Protein 6FMX (pdb70)

Organism: Bacillus subtilis (strain 168) (NCBI:txid224308)

Sequence (201 aa):
MYKPVSLFLFFLILAAAIHTNAVQSADEAISKAAVLIRQPWLNEVMTGITHLGASSFLLPLIVIIGAGMFFYRKTWDGLLMLLVFGTDRLLNKVLKEWIERVRPDFAPLVHESSFSFPSGHSMMNAACVYPVIAYFLVKHLPFLSKHKKMVYIIAGVIAVLVGISRVYLGVHFVTDVLGGFSLGLLLFFLVKGFDEKIKRFR

Secondary structure (DSSP, 8-state):
-HHHHHHHHHHHHHHHHTTSHHHHHHHHHHHHHHHTT--HHHHHHHHHHHHTT-HHHHHHHHHHHHHHHHHHH---HHHHHHHHHHHHHHHHHHHHHHH-PPP--SS-SS---S--SS-HHHHHHHHHHHHHHHHHHHH-GGGTT-HHHHHHHHHHHHHHHHHHHHHTTSS-HHHHHHHHHHHHHHHHHHHHHHHHT-S--

Radius of gyration: 17.42 Å; Cα contacts (8 Å, |Δi|>4): 289; chains: 1; bounding box: 34×36×52 Å

Structure (mmCIF, N/CA/C/O backbone):
data_6FMX
#
_entry.id   6FMX
#
_cell.length_a   68.757
_cell.length_b   76.801
_cell.length_c   98.912
_cell.angle_alpha   90.00
_cell.angle_beta   90.00
_cell.angle_gamma   90.00
#
_symmetry.space_group_name_H-M   'I 2 2 2'
#
loop_
_entity.id
_entity.type
_entity.pdbx_description
1 polymer 'Phosphatidylglycerophosphatase B'
2 non-polymer '(2R)-2,3-dihydroxypropyl (9Z)-octadec-9-enoate'
3 non-polymer TUNGSTATE(VI)ION
4 water water
#
loop_
_atom_site.group_PDB
_atom_site.id
_atom_site.type_symbol
_atom_site.label_atom_id
_atom_site.label_alt_id
_atom_site.label_comp_id
_atom_site.label_asym_id
_atom_site.label_entity_id
_atom_site.label_seq_id
_atom_site.pdbx_PDB_ins_code
_atom_site.Cartn_x
_atom_site.Cartn_y
_atom_site.Cartn_z
_atom_site.occupancy
_atom_site.B_iso_or_equiv
_atom_site.auth_seq_id
_atom_site.auth_comp_id
_atom_site.auth_asym_id
_atom_site.auth_atom_id
_atom_site.pdbx_PDB_model_num
ATOM 1 N N . MET A 1 20 ? 9.919 12.647 32.805 1.00 62.64 1 MET A N 1
ATOM 2 C CA . MET A 1 20 ? 8.770 13.300 33.424 1.00 62.26 1 MET A CA 1
ATOM 3 C C . MET A 1 20 ? 8.033 14.126 32.364 1.00 56.92 1 MET A C 1
ATOM 4 O O . MET A 1 20 ? 8.455 14.164 31.211 1.00 53.64 1 MET A O 1
ATOM 9 N N . TYR A 1 21 ? 6.944 14.787 32.766 1.00 59.98 2 TYR A N 1
ATOM 10 C CA . TYR A 1 21 ? 5.939 15.244 31.808 1.00 58.89 2 TYR A CA 1
ATOM 11 C C . TYR A 1 21 ? 6.523 16.209 30.780 1.00 57.77 2 TYR A C 1
ATOM 12 O O . TYR A 1 21 ? 6.397 15.988 29.566 1.00 51.91 2 TYR A O 1
ATOM 21 N N . LYS A 1 22 ? 7.164 17.293 31.239 1.00 54.74 3 LYS A N 1
ATOM 22 C CA . LYS A 1 22 ? 7.514 18.364 30.310 1.00 52.54 3 LYS A CA 1
ATOM 23 C C . LYS A 1 22 ? 8.615 17.990 29.311 1.00 47.71 3 LYS A C 1
ATOM 24 O O . LYS A 1 22 ? 8.458 18.304 28.124 1.00 46.65 3 LYS A O 1
ATOM 30 N N . PRO A 1 23 ? 9.723 17.337 29.697 1.00 46.12 4 PRO A N 1
ATOM 31 C CA . PRO A 1 23 ? 10.704 16.980 28.660 1.00 42.69 4 PRO A CA 1
ATOM 32 C C . PRO A 1 23 ? 10.230 15.871 27.736 1.00 44.23 4 PRO A C 1
ATOM 33 O O . PRO A 1 23 ? 10.626 15.854 26.563 1.00 39.06 4 PRO A O 1
ATOM 37 N N . VAL A 1 24 ? 9.379 14.957 28.211 1.00 42.34 5 VAL A N 1
ATOM 38 C CA . VAL A 1 24 ? 8.868 13.908 27.333 1.00 38.25 5 VAL A CA 1
ATOM 39 C C . VAL A 1 24 ? 7.897 14.487 26.310 1.00 39.51 5 VAL A C 1
ATOM 40 O O . VAL A 1 24 ? 7.901 14.092 25.137 1.00 37.18 5 VAL A O 1
ATOM 44 N N . SER A 1 25 ? 7.050 15.429 26.734 1.00 40.25 6 SER A N 1
ATOM 45 C CA . SER A 1 25 ? 6.105 16.048 25.810 1.00 42.22 6 SER A CA 1
ATOM 46 C C . SER A 1 25 ? 6.831 16.799 24.701 1.00 37.86 6 SER A C 1
ATOM 47 O O . SER A 1 25 ? 6.439 16.730 23.530 1.00 39.19 6 SER A O 1
ATOM 50 N N . LEU A 1 26 ? 7.898 17.520 25.056 1.00 34.28 7 LEU A N 1
ATOM 51 C CA . LEU A 1 26 ? 8.687 18.236 24.059 1.00 35.56 7 LEU A CA 1
ATOM 52 C C . LEU A 1 26 ? 9.384 17.275 23.107 1.00 34.19 7 LEU A C 1
ATOM 53 O O . LEU A 1 26 ? 9.490 17.545 21.904 1.00 29.89 7 LEU A O 1
ATOM 58 N N . PHE A 1 27 ? 9.883 16.153 23.632 1.00 33.10 8 PHE A N 1
ATOM 59 C CA . PHE A 1 27 ? 10.529 15.160 22.780 1.00 32.96 8 PHE A CA 1
ATOM 60 C C . PHE A 1 27 ? 9.533 14.533 21.819 1.00 34.71 8 PHE A C 1
ATOM 61 O O . PHE A 1 27 ? 9.837 14.339 20.633 1.00 34.52 8 PHE A O 1
ATOM 69 N N . LEU A 1 28 ? 8.338 14.202 22.314 1.00 28.94 9 LEU A N 1
ATOM 70 C CA . LEU A 1 28 ? 7.304 13.652 21.446 1.00 34.88 9 LEU A CA 1
ATOM 71 C C . LEU A 1 28 ? 6.837 14.688 20.429 1.00 35.84 9 LEU A C 1
ATOM 72 O O . LEU A 1 28 ? 6.551 14.349 19.276 1.00 32.77 9 LEU A O 1
ATOM 77 N N . PHE A 1 29 ? 6.755 15.955 20.840 1.00 31.02 10 PHE A N 1
ATOM 78 C CA . PHE A 1 29 ? 6.382 17.006 19.901 1.00 35.73 10 PHE A CA 1
ATOM 79 C C . PHE A 1 29 ? 7.401 17.120 18.777 1.00 33.29 10 PHE A C 1
ATOM 80 O O . PHE A 1 29 ? 7.034 17.342 17.619 1.00 32.18 10 PHE A O 1
ATOM 88 N N . PHE A 1 30 ? 8.689 16.979 19.095 1.00 28.37 11 PHE A N 1
ATOM 89 C CA . PHE A 1 30 ? 9.703 17.077 18.051 1.00 31.69 11 PHE A CA 1
ATOM 90 C C . PHE A 1 30 ? 9.579 15.935 17.050 1.00 30.91 11 PHE A C 1
ATOM 91 O O . PHE A 1 30 ? 9.705 16.150 15.838 1.00 28.24 11 PHE A O 1
ATOM 99 N N . LEU A 1 31 ? 9.361 14.708 17.540 1.00 29.69 12 LEU A N 1
ATOM 100 C CA . LEU A 1 31 ? 9.217 13.567 16.639 1.00 30.68 12 LEU A CA 1
ATOM 101 C C . LEU A 1 31 ? 8.047 13.763 15.692 1.00 31.69 12 LEU A C 1
ATOM 102 O O . LEU A 1 31 ? 8.147 13.478 14.492 1.00 32.05 12 LEU A O 1
ATOM 107 N N . ILE A 1 32 ? 6.924 14.241 16.220 1.00 30.86 13 ILE A N 1
ATOM 108 C CA . ILE A 1 32 ? 5.746 14.450 15.394 1.00 31.89 13 ILE A CA 1
ATOM 109 C C . ILE A 1 32 ? 6.025 15.515 14.340 1.00 32.36 13 ILE A C 1
ATOM 110 O O . ILE A 1 32 ? 5.650 15.364 13.171 1.00 30.90 13 ILE A O 1
ATOM 115 N N . LEU A 1 33 ? 6.727 16.584 14.727 1.00 30.74 14 LEU A N 1
ATOM 116 C CA . LEU A 1 33 ? 7.115 17.609 13.759 1.00 31.33 14 LEU A CA 1
ATOM 117 C C . LEU A 1 33 ? 8.092 17.066 12.721 1.00 26.58 14 LEU A C 1
ATOM 118 O O . LEU A 1 33 ? 7.968 17.370 11.526 1.00 26.60 14 LEU A O 1
ATOM 123 N N . ALA A 1 34 ? 9.092 16.297 13.162 1.00 27.93 15 ALA A N 1
ATOM 124 C CA . ALA A 1 34 ? 10.063 15.725 12.236 1.00 27.72 15 ALA A CA 1
ATOM 125 C C . ALA A 1 34 ? 9.408 14.816 11.205 1.00 31.07 15 ALA A C 1
ATOM 126 O O . ALA A 1 34 ? 9.938 14.669 10.096 1.00 31.29 15 ALA A O 1
ATOM 128 N N . ALA A 1 35 ? 8.275 14.210 11.544 1.00 29.29 16 ALA A N 1
ATOM 129 C CA . ALA A 1 35 ? 7.484 13.472 10.572 1.00 31.42 16 ALA A CA 1
ATOM 130 C C . ALA A 1 35 ? 6.598 14.395 9.748 1.00 32.50 16 ALA A C 1
ATOM 131 O O . ALA A 1 35 ? 6.507 14.239 8.525 1.00 28.98 16 ALA A O 1
ATOM 133 N N . ALA A 1 36 ? 5.976 15.381 10.397 1.00 26.71 17 ALA A N 1
ATOM 134 C CA . ALA A 1 36 ? 4.979 16.205 9.726 1.00 31.81 17 ALA A CA 1
ATOM 135 C C . ALA A 1 36 ? 5.589 17.054 8.620 1.00 30.25 17 ALA A C 1
ATOM 136 O O . ALA A 1 36 ? 4.908 17.350 7.635 1.00 32.47 17 ALA A O 1
ATOM 138 N N . ILE A 1 37 ? 6.864 17.43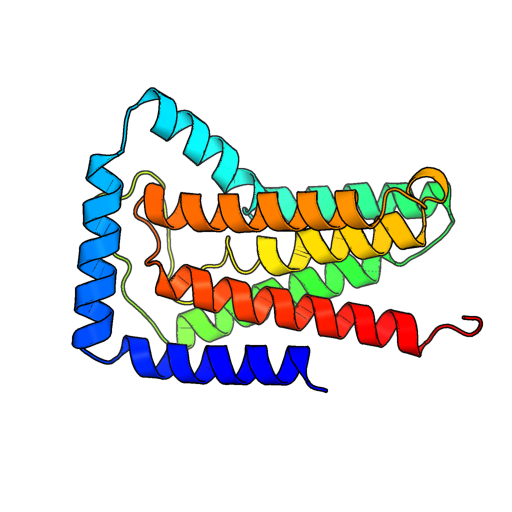5 8.744 1.00 26.14 18 ILE A N 1
ATOM 139 C CA . ILE A 1 37 ? 7.485 18.270 7.719 1.00 27.70 18 ILE A CA 1
ATOM 140 C C . ILE A 1 37 ? 7.630 17.548 6.388 1.00 28.71 18 ILE A C 1
ATOM 141 O O . ILE A 1 37 ? 7.926 18.187 5.367 1.00 25.44 18 ILE A O 1
ATOM 146 N N . HIS A 1 38 ? 7.429 16.235 6.371 1.00 29.65 19 HIS A N 1
ATOM 147 C CA . HIS A 1 38 ? 7.458 15.463 5.140 1.00 27.66 19 HIS A CA 1
ATOM 148 C C . HIS A 1 38 ? 6.103 15.380 4.464 1.00 31.04 19 HIS A C 1
ATOM 149 O O . HIS A 1 38 ? 5.997 14.783 3.388 1.00 36.29 19 HIS A O 1
ATOM 156 N N . THR A 1 39 ? 5.072 15.956 5.059 1.00 27.55 20 THR A N 1
ATOM 157 C CA . THR A 1 39 ? 3.772 16.014 4.421 1.00 31.34 20 THR A CA 1
ATOM 158 C C . THR A 1 39 ? 3.685 17.271 3.575 1.00 33.62 20 THR A C 1
ATOM 159 O O . THR A 1 39 ? 4.209 18.329 3.934 1.00 31.52 20 THR A O 1
ATOM 163 N N . ASN A 1 40 ? 3.021 17.143 2.432 1.00 30.61 21 ASN A N 1
ATOM 164 C CA . ASN A 1 40 ? 2.871 18.306 1.573 1.00 32.64 21 ASN A CA 1
ATOM 165 C C . ASN A 1 40 ? 2.000 19.372 2.233 1.00 32.44 21 ASN A C 1
ATOM 166 O O . ASN A 1 40 ? 2.185 20.565 1.984 1.00 34.00 21 ASN A O 1
ATOM 171 N N . ALA A 1 41 ? 1.062 18.960 3.087 1.00 33.84 22 ALA A N 1
ATOM 172 C CA . ALA A 1 41 ? 0.194 19.918 3.762 1.00 33.66 22 ALA A CA 1
ATOM 173 C C . ALA A 1 41 ? 0.991 20.852 4.667 1.00 32.97 22 ALA A C 1
ATOM 174 O O . ALA A 1 41 ? 0.713 22.057 4.721 1.00 32.85 22 ALA A O 1
ATOM 176 N N . VAL A 1 42 ? 1.992 20.322 5.376 1.00 29.00 23 VAL A N 1
ATOM 177 C CA . VAL A 1 42 ? 2.800 21.166 6.254 1.00 30.07 23 VAL A CA 1
ATOM 178 C C . VAL A 1 42 ? 3.790 21.991 5.437 1.00 29.35 23 VAL A C 1
ATOM 179 O O . VAL A 1 42 ? 4.022 23.172 5.719 1.00 27.53 23 VAL A O 1
ATOM 183 N N . GLN A 1 43 ? 4.400 21.374 4.421 1.00 28.60 24 GLN A N 1
ATOM 184 C CA . GLN A 1 43 ? 5.313 22.107 3.546 1.00 28.98 24 GLN A CA 1
ATOM 185 C C . GLN A 1 43 ? 4.615 23.298 2.900 1.00 29.11 24 GLN A C 1
ATOM 186 O O . GLN A 1 43 ? 5.200 24.381 2.769 1.00 27.57 24 GLN A O 1
ATOM 192 N N . SER A 1 44 ? 3.354 23.118 2.497 1.00 29.39 25 SER A N 1
ATOM 193 C CA . SER A 1 44 ? 2.605 24.204 1.873 1.00 30.35 25 SER A CA 1
ATOM 194 C C . SER A 1 44 ? 2.275 25.300 2.874 1.00 29.62 25 SER A C 1
ATOM 195 O O . SER A 1 44 ? 2.369 26.493 2.553 1.00 25.98 25 SER A O 1
ATOM 198 N N . ALA A 1 45 ? 1.880 24.917 4.090 1.00 28.36 26 ALA A N 1
ATOM 199 C CA . ALA A 1 45 ? 1.624 25.919 5.119 1.00 28.90 26 ALA A CA 1
ATOM 200 C C . ALA A 1 45 ? 2.911 26.633 5.511 1.00 28.41 26 ALA A C 1
ATOM 201 O O . ALA A 1 45 ? 2.909 27.852 5.721 1.00 28.83 26 ALA A O 1
ATOM 203 N N . ASP A 1 46 ? 4.025 25.895 5.577 1.00 27.59 27 ASP A N 1
ATOM 204 C CA . ASP A 1 46 ? 5.319 26.505 5.878 1.00 27.21 27 ASP A CA 1
ATOM 205 C C . ASP A 1 46 ? 5.707 27.526 4.817 1.00 27.72 27 ASP A C 1
ATOM 206 O O . ASP A 1 46 ? 6.211 28.609 5.140 1.00 25.83 27 ASP A O 1
ATOM 211 N N . GLU A 1 47 ? 5.530 27.172 3.542 1.00 27.79 28 GLU A N 1
ATOM 212 C CA . GLU A 1 47 ? 5.790 28.124 2.464 1.00 28.28 28 GLU A CA 1
ATOM 213 C C . GLU A 1 47 ? 4.887 29.350 2.574 1.00 27.62 28 GLU A C 1
ATOM 214 O O . GLU A 1 47 ? 5.342 30.483 2.382 1.00 28.68 28 GLU A O 1
ATOM 220 N N . ALA A 1 48 ? 3.601 29.145 2.870 1.00 28.36 29 ALA A N 1
ATOM 221 C CA . ALA A 1 48 ? 2.667 30.268 2.904 1.00 29.74 29 ALA A CA 1
ATOM 222 C C . ALA A 1 48 ? 2.996 31.234 4.034 1.00 31.00 29 ALA A C 1
ATOM 223 O O . ALA A 1 48 ? 2.847 32.455 3.879 1.00 30.70 29 ALA A O 1
ATOM 225 N N . ILE A 1 49 ? 3.436 30.709 5.181 1.00 27.83 30 ILE A N 1
ATOM 226 C CA . ILE A 1 49 ? 3.768 31.576 6.307 1.00 29.49 30 ILE A CA 1
ATOM 227 C C . ILE A 1 49 ? 5.081 32.297 6.043 1.00 28.26 30 ILE A C 1
ATOM 228 O O . ILE A 1 49 ? 5.228 33.486 6.346 1.00 29.04 30 ILE A O 1
ATOM 233 N N . SER A 1 50 ? 6.048 31.591 5.461 1.00 27.11 31 SER A N 1
ATOM 234 C CA . SER A 1 50 ? 7.326 32.200 5.117 1.00 28.32 31 SER A CA 1
ATOM 235 C C . SER A 1 50 ? 7.130 33.391 4.187 1.00 27.45 31 SER A C 1
ATOM 236 O O . SER A 1 50 ? 7.664 34.482 4.430 1.00 26.92 31 SER A O 1
ATOM 239 N N . LYS A 1 51 ? 6.345 33.203 3.121 1.00 29.14 32 LYS A N 1
ATOM 240 C CA . LYS A 1 51 ? 6.105 34.290 2.172 1.00 28.29 32 LYS A CA 1
ATOM 241 C C . LYS A 1 51 ? 5.243 35.389 2.783 1.00 30.75 32 LYS A C 1
ATOM 242 O O . LYS A 1 51 ? 5.473 36.579 2.527 1.00 33.47 32 LYS A O 1
ATOM 248 N N . ALA A 1 52 ? 4.254 35.021 3.602 1.00 30.81 33 ALA A N 1
ATOM 249 C CA . ALA A 1 52 ? 3.437 36.040 4.255 1.00 30.83 33 ALA A CA 1
ATOM 250 C C . ALA A 1 52 ? 4.279 36.948 5.142 1.00 30.38 33 ALA A C 1
ATOM 251 O O . ALA A 1 52 ? 3.989 38.146 5.255 1.00 31.04 33 ALA A O 1
ATOM 253 N N . ALA A 1 53 ? 5.330 36.406 5.763 1.00 28.30 34 ALA A N 1
ATOM 254 C CA . ALA A 1 53 ? 6.193 37.229 6.605 1.00 30.28 34 ALA A CA 1
ATOM 255 C C . ALA A 1 53 ? 6.899 38.314 5.798 1.00 30.01 34 ALA A C 1
ATOM 256 O O . ALA A 1 53 ? 7.156 39.408 6.317 1.00 28.68 34 ALA A O 1
ATOM 258 N N . VAL A 1 54 ? 7.219 38.036 4.532 1.00 31.03 35 VAL A N 1
ATOM 259 C CA . VAL A 1 54 ? 7.843 39.047 3.678 1.00 30.54 35 VAL A CA 1
ATOM 260 C C . VAL A 1 54 ? 6.961 40.286 3.561 1.00 30.70 35 VAL A C 1
ATOM 261 O O . VAL A 1 54 ? 7.466 41.413 3.464 1.00 30.15 35 VAL A O 1
ATOM 265 N N . LEU A 1 55 ? 5.639 40.109 3.609 1.00 32.80 36 LEU A N 1
ATOM 266 C CA . LEU A 1 55 ? 4.711 41.224 3.424 1.00 34.03 36 LEU A CA 1
ATOM 267 C C . LEU A 1 55 ? 4.785 42.250 4.542 1.00 35.87 36 LEU A C 1
ATOM 268 O O . LEU A 1 55 ? 4.419 43.408 4.326 1.00 36.49 36 LEU A O 1
ATOM 273 N N . ILE A 1 56 ? 5.233 41.852 5.734 1.00 32.51 37 ILE A N 1
ATOM 274 C CA . ILE A 1 56 ? 5.350 42.782 6.851 1.00 31.81 37 ILE A CA 1
ATOM 275 C C . ILE A 1 56 ? 6.685 43.512 6.847 1.00 30.44 37 ILE A C 1
ATOM 276 O O . ILE A 1 56 ? 6.858 44.478 7.604 1.00 30.88 37 ILE A O 1
ATOM 281 N N . ARG A 1 57 ? 7.627 43.099 6.006 1.00 28.95 38 ARG A N 1
ATOM 282 C CA . ARG A 1 57 ? 8.973 43.647 6.072 1.00 28.05 38 ARG A CA 1
ATOM 283 C C . ARG A 1 57 ? 8.988 45.135 5.753 1.00 29.03 38 ARG A C 1
ATOM 284 O O . ARG A 1 57 ? 8.228 45.621 4.910 1.00 26.57 38 ARG A O 1
ATOM 292 N N . GLN A 1 58 ? 9.854 45.850 6.459 1.00 27.53 39 GLN A N 1
ATOM 293 C CA . GLN A 1 58 ? 10.351 47.171 6.123 1.00 26.91 39 GLN A CA 1
ATOM 294 C C . GLN A 1 58 ? 11.849 47.167 6.324 1.00 27.98 39 GLN A C 1
ATOM 295 O O . GLN A 1 58 ? 12.372 46.385 7.136 1.00 29.65 39 GLN A O 1
ATOM 301 N N . PRO A 1 59 ? 12.595 47.992 5.579 1.00 26.65 40 PRO A N 1
ATOM 302 C CA . PRO A 1 59 ? 14.054 48.012 5.753 1.00 27.71 40 PRO A CA 1
ATOM 303 C C . PRO A 1 59 ? 14.496 48.333 7.172 1.00 30.86 40 PRO A C 1
ATOM 304 O O . PRO A 1 59 ? 15.441 47.706 7.670 1.00 30.90 40 PRO A O 1
ATOM 308 N N . TRP A 1 60 ? 13.848 49.291 7.844 1.00 27.22 41 TRP A N 1
ATOM 309 C CA . TRP A 1 60 ? 14.197 49.545 9.240 1.00 29.51 41 TRP A CA 1
ATOM 310 C C . TRP A 1 60 ? 13.989 48.296 10.089 1.00 29.09 41 TRP A C 1
ATOM 311 O O . TRP A 1 60 ? 14.841 47.946 10.916 1.00 27.45 41 TRP A O 1
ATOM 322 N N . LEU A 1 61 ? 12.877 47.597 9.873 1.00 27.80 42 LEU A N 1
ATOM 323 C CA . LEU A 1 61 ? 12.579 46.383 10.628 1.00 29.04 42 LEU A CA 1
ATOM 324 C C . LEU A 1 61 ? 13.512 45.234 10.255 1.00 27.49 42 LEU A C 1
ATOM 325 O O . LEU A 1 61 ? 13.810 44.381 11.104 1.00 27.92 42 LEU A O 1
ATOM 330 N N . ASN A 1 62 ? 13.965 45.182 8.999 1.00 29.25 43 ASN A N 1
ATOM 331 C CA . ASN A 1 62 ? 15.004 44.235 8.604 1.00 29.19 43 ASN A CA 1
ATOM 332 C C . ASN A 1 62 ? 16.234 44.378 9.493 1.00 31.74 43 ASN A C 1
ATOM 333 O O . ASN A 1 62 ? 16.804 43.381 9.955 1.00 27.88 43 ASN A O 1
ATOM 338 N N . GLU A 1 63 ? 16.664 45.627 9.718 1.00 28.58 44 GLU A N 1
ATOM 339 C CA . GLU A 1 63 ? 17.821 45.894 10.569 1.00 29.95 44 GLU A CA 1
ATOM 340 C C . GLU A 1 63 ? 17.563 45.459 12.000 1.00 28.62 44 GLU A C 1
ATOM 341 O O . GLU A 1 63 ? 18.422 44.831 12.632 1.00 29.40 44 GLU A O 1
ATOM 347 N N . VAL A 1 64 ? 16.400 45.824 12.540 1.00 27.18 45 VAL A N 1
ATOM 348 C CA . VAL A 1 64 ? 16.070 45.459 13.910 1.00 26.41 45 VAL A CA 1
ATOM 349 C C . VAL A 1 64 ? 16.040 43.944 14.059 1.00 32.53 45 VAL A C 1
ATOM 350 O O . VAL A 1 64 ? 16.555 43.386 15.034 1.00 30.82 45 VAL A O 1
ATOM 354 N N . MET A 1 65 ? 15.423 43.259 13.093 1.00 29.12 46 MET A N 1
ATOM 355 C CA . MET A 1 65 ? 15.293 41.813 13.194 1.00 29.48 46 MET A CA 1
ATOM 356 C C . MET A 1 65 ? 16.637 41.114 13.050 1.00 29.44 46 MET A C 1
ATOM 357 O O . MET A 1 65 ? 16.851 40.052 13.641 1.00 30.65 46 MET A O 1
ATOM 362 N N . THR A 1 66 ? 17.552 41.693 12.279 1.00 28.67 47 THR A N 1
ATOM 363 C CA . THR A 1 66 ? 18.902 41.149 12.186 1.00 28.36 47 THR A CA 1
ATOM 364 C C . THR A 1 66 ? 19.651 41.312 13.504 1.00 33.28 47 THR A C 1
ATOM 365 O O . THR A 1 66 ? 20.393 40.415 13.925 1.00 31.39 47 THR A O 1
ATOM 369 N N . GLY A 1 67 ? 19.464 42.451 14.170 1.00 31.42 48 GLY A N 1
ATOM 370 C CA . GLY A 1 67 ? 20.024 42.616 15.501 1.00 30.90 48 GLY A CA 1
ATOM 371 C C . GLY A 1 67 ? 19.449 41.621 16.494 1.00 30.58 48 GLY A C 1
ATOM 372 O O . GLY A 1 67 ? 20.184 41.002 17.266 1.00 31.97 48 GLY A O 1
ATOM 373 N N . ILE A 1 68 ? 18.125 41.450 16.475 1.00 29.45 49 ILE A N 1
ATOM 374 C CA . ILE A 1 68 ? 17.475 40.479 17.352 1.00 28.71 49 ILE A CA 1
ATOM 375 C C . ILE A 1 68 ? 18.034 39.084 17.114 1.00 29.77 49 ILE A C 1
ATOM 376 O O . ILE A 1 68 ? 18.319 38.339 18.062 1.00 30.18 49 ILE A O 1
ATOM 381 N N . THR A 1 69 ? 18.204 38.708 15.847 1.00 28.54 50 THR A N 1
ATOM 382 C CA . THR A 1 69 ? 18.571 37.335 15.544 1.00 27.96 50 THR A CA 1
ATOM 383 C C . THR A 1 69 ? 19.957 36.991 16.078 1.00 31.89 50 THR A C 1
ATOM 384 O O . THR A 1 69 ? 20.215 35.821 16.396 1.00 27.63 50 THR A O 1
ATOM 388 N N . HIS A 1 70 ? 20.822 37.998 16.254 1.00 28.44 51 HIS A N 1
ATOM 389 C CA . HIS A 1 70 ? 22.165 37.759 16.770 1.00 29.19 51 HIS A CA 1
ATOM 390 C C . HIS A 1 70 ? 22.136 37.249 18.205 1.00 30.58 51 HIS A C 1
ATOM 391 O O . HIS A 1 70 ? 23.082 36.583 18.637 1.00 34.09 51 HIS A O 1
ATOM 398 N N . LEU A 1 71 ? 21.074 37.552 18.956 1.00 27.43 52 LEU A N 1
ATOM 399 C CA . LEU A 1 71 ? 20.935 37.005 20.303 1.00 27.77 52 LEU A CA 1
ATOM 400 C C . LEU A 1 71 ? 20.843 35.484 20.297 1.00 28.39 52 LEU A C 1
ATOM 401 O O . LEU A 1 71 ? 21.099 34.854 21.332 1.00 31.07 52 LEU A O 1
ATOM 406 N N . GLY A 1 72 ? 20.491 34.880 19.164 1.00 27.53 53 GLY A N 1
ATOM 407 C CA . GLY A 1 72 ? 20.453 33.442 19.024 1.00 27.23 53 GLY A CA 1
ATOM 408 C C . GLY A 1 72 ? 21.677 32.829 18.386 1.00 30.03 53 GLY A C 1
ATOM 409 O O . GLY A 1 72 ? 21.742 31.601 18.249 1.00 27.97 53 GLY A O 1
ATOM 410 N N . ALA A 1 73 ? 22.651 33.643 17.982 1.00 28.50 54 ALA A N 1
ATOM 411 C CA . ALA A 1 73 ? 23.815 33.125 17.275 1.00 30.23 54 ALA A CA 1
ATOM 412 C C . ALA A 1 73 ? 24.776 32.475 18.258 1.00 31.04 54 ALA A C 1
ATOM 413 O O . ALA A 1 73 ? 25.059 33.024 19.327 1.00 31.05 54 ALA A O 1
ATOM 415 N N . SER A 1 74 ? 25.286 31.300 17.890 1.00 30.64 55 SER A N 1
ATOM 416 C CA . SER A 1 74 ? 26.226 30.618 18.771 1.00 36.23 55 SER A CA 1
ATOM 417 C C . SER A 1 74 ? 27.503 31.427 18.955 1.00 38.53 55 SER A C 1
ATOM 418 O O . SER A 1 74 ? 28.169 31.310 19.992 1.00 37.40 55 SER A O 1
ATOM 421 N N . SER A 1 75 ? 27.850 32.264 17.973 1.00 36.62 56 SER A N 1
ATOM 422 C CA . SER A 1 75 ? 28.998 33.143 18.142 1.00 37.46 56 SER A CA 1
ATOM 423 C C . SER A 1 75 ? 28.757 34.214 19.194 1.00 34.94 56 SER A C 1
ATOM 424 O O . SER A 1 75 ? 29.724 34.750 19.745 1.00 40.24 56 SER A O 1
ATOM 427 N N . PHE A 1 76 ? 27.500 34.542 19.477 1.00 35.09 57 PHE A N 1
ATOM 428 C CA . PHE A 1 76 ? 27.177 35.449 20.569 1.00 32.55 57 PHE A CA 1
ATOM 429 C C . PHE A 1 76 ? 27.003 34.713 21.889 1.00 34.08 57 PHE A C 1
ATOM 430 O O . PHE A 1 76 ? 27.453 35.201 22.931 1.00 33.03 57 PHE A O 1
ATOM 438 N N . LEU A 1 77 ? 26.384 33.533 21.861 1.00 31.66 58 LEU A N 1
ATOM 439 C CA . LEU A 1 77 ? 26.024 32.857 23.100 1.00 32.49 58 LEU A CA 1
ATOM 440 C C . LEU A 1 77 ? 27.220 32.223 23.788 1.00 32.85 58 LEU A C 1
ATOM 441 O O . LEU A 1 77 ? 27.241 32.162 25.021 1.00 32.64 58 LEU A O 1
ATOM 446 N N . LEU A 1 78 ? 28.216 31.742 23.037 1.00 32.21 59 LEU A N 1
ATOM 447 C CA . LEU A 1 78 ? 29.391 31.179 23.687 1.00 36.03 59 LEU A CA 1
ATOM 448 C C . LEU A 1 78 ? 30.121 32.212 24.558 1.00 35.57 59 LEU A C 1
ATOM 449 O O . LEU A 1 78 ? 30.362 31.926 25.735 1.00 33.96 59 LEU A O 1
ATOM 454 N N . PRO A 1 79 ? 30.468 33.405 24.048 1.00 35.32 60 PRO A N 1
ATOM 455 C CA . PRO A 1 79 ? 31.056 34.403 24.964 1.00 37.67 60 PRO A CA 1
ATOM 456 C C . PRO A 1 79 ? 30.101 34.854 26.048 1.00 34.69 60 PRO A C 1
ATOM 457 O O . PRO A 1 79 ? 30.554 35.171 27.156 1.00 35.91 60 PRO A O 1
ATOM 461 N N . LEU A 1 80 ? 28.795 34.900 25.772 1.00 33.64 61 LEU A N 1
ATOM 462 C CA . LEU A 1 80 ? 27.843 35.280 26.811 1.00 33.79 61 LEU A CA 1
ATOM 463 C C . LEU A 1 80 ? 27.860 34.278 27.960 1.00 31.92 61 LEU A C 1
ATOM 464 O O . LEU A 1 80 ? 27.921 34.662 29.132 1.00 31.10 61 LEU A O 1
ATOM 469 N N . ILE A 1 81 ? 27.801 32.983 27.638 1.00 29.18 62 ILE A N 1
ATOM 470 C CA . ILE A 1 81 ? 27.800 31.959 28.681 1.00 33.19 62 ILE A CA 1
ATOM 471 C C . ILE A 1 81 ? 29.086 32.031 29.496 1.00 31.77 62 ILE A C 1
ATOM 472 O O . ILE A 1 81 ? 29.065 31.969 30.734 1.00 31.54 62 ILE A O 1
ATOM 477 N N . VAL A 1 82 ? 30.222 32.182 28.811 1.00 31.07 63 VAL A N 1
ATOM 478 C CA . VAL A 1 82 ? 31.521 32.256 29.474 1.00 31.96 63 VAL A CA 1
ATOM 479 C C . VAL A 1 82 ? 31.587 33.471 30.394 1.00 34.88 63 VAL A C 1
ATOM 480 O O . VAL A 1 82 ? 32.142 33.402 31.498 1.00 35.68 63 VAL A O 1
ATOM 484 N N . ILE A 1 83 ? 31.012 34.597 29.960 1.00 34.53 64 ILE A N 1
ATOM 485 C CA . ILE A 1 83 ? 31.018 35.812 30.774 1.00 32.75 64 ILE A CA 1
ATOM 486 C C . ILE A 1 83 ? 30.142 35.644 32.007 1.00 32.05 64 ILE A C 1
ATOM 487 O O . ILE A 1 83 ? 30.532 36.006 33.125 1.00 34.08 64 ILE A O 1
ATOM 492 N N . ILE A 1 84 ? 28.927 35.132 31.816 1.00 30.99 65 ILE A N 1
ATOM 493 C CA . ILE A 1 84 ? 28.018 34.951 32.940 1.00 35.22 65 ILE A CA 1
ATOM 494 C C . ILE A 1 84 ? 28.585 33.920 33.907 1.00 35.48 65 ILE A C 1
ATOM 495 O O . ILE A 1 84 ? 28.555 34.108 35.127 1.00 33.64 65 ILE A O 1
ATOM 500 N N . GLY A 1 85 ? 29.146 32.836 33.369 1.00 35.63 66 GLY A N 1
ATOM 501 C CA . GLY A 1 85 ? 29.720 31.811 34.228 1.00 36.27 66 GLY A CA 1
ATOM 502 C C . GLY A 1 85 ? 30.901 32.327 35.023 1.00 37.10 66 GLY A C 1
ATOM 503 O O . GLY A 1 85 ? 31.058 32.012 36.204 1.00 36.42 66 GLY A O 1
ATOM 504 N N . ALA A 1 86 ? 31.751 33.128 34.380 1.00 33.39 67 ALA A N 1
ATOM 505 C CA . ALA A 1 86 ? 32.859 33.758 35.088 1.00 37.16 67 ALA A CA 1
ATOM 506 C C . ALA A 1 86 ? 32.346 34.703 36.163 1.00 37.32 67 ALA A C 1
ATOM 507 O O . ALA A 1 86 ? 32.850 34.711 37.292 1.00 38.41 67 ALA A O 1
ATOM 509 N N . GLY A 1 87 ? 31.342 35.517 35.824 1.00 36.69 68 GLY A N 1
ATOM 510 C CA . GLY A 1 87 ? 30.732 36.376 36.824 1.00 36.37 68 GLY A CA 1
ATOM 511 C C . GLY A 1 87 ? 30.211 35.597 38.018 1.00 40.18 68 GLY A C 1
ATOM 512 O O . GLY A 1 87 ? 30.437 35.976 39.170 1.00 38.21 68 GLY A O 1
ATOM 513 N N . MET A 1 88 ? 29.512 34.490 37.761 1.00 35.35 69 MET A N 1
ATOM 514 C CA . MET A 1 88 ? 28.964 33.710 38.864 1.00 36.74 69 MET A CA 1
ATOM 515 C C . MET A 1 88 ? 30.071 33.085 39.696 1.00 34.81 69 MET A C 1
ATOM 516 O O . MET A 1 88 ? 29.920 32.925 40.912 1.00 36.79 69 MET A O 1
ATOM 521 N N . PHE A 1 89 ? 31.194 32.741 39.068 1.00 35.30 70 PHE A N 1
ATOM 522 C CA . PHE A 1 89 ? 32.299 32.161 39.821 1.00 37.03 70 PHE A CA 1
ATOM 523 C C . PHE A 1 89 ? 32.885 33.178 40.796 1.00 39.02 70 PHE A C 1
ATOM 524 O O . PHE A 1 89 ? 33.099 32.873 41.975 1.00 38.27 70 PHE A O 1
ATOM 532 N N . PHE A 1 90 ? 33.145 34.400 40.327 1.00 38.42 71 PHE A N 1
ATOM 533 C CA . PHE A 1 90 ? 33.674 35.419 41.230 1.00 43.95 71 PHE A CA 1
ATOM 534 C C . PHE A 1 90 ? 32.663 35.784 42.307 1.00 42.02 71 PHE A C 1
ATOM 535 O O . PHE A 1 90 ? 33.027 35.978 43.473 1.00 42.50 71 PHE A O 1
ATOM 543 N N . TYR A 1 91 ? 31.385 35.864 41.942 1.00 43.97 72 TYR A N 1
ATOM 544 C CA . TYR A 1 91 ? 30.383 36.338 42.888 1.00 43.31 72 TYR A CA 1
ATOM 545 C C . TYR A 1 91 ? 30.081 35.295 43.959 1.00 45.74 72 TYR A C 1
ATOM 546 O O . TYR A 1 91 ? 29.994 35.624 45.149 1.00 42.41 72 TYR A O 1
ATOM 555 N N . ARG A 1 92 ? 29.914 34.028 43.561 1.00 39.33 73 ARG A N 1
ATOM 556 C CA . ARG A 1 92 ? 29.460 32.997 44.485 1.00 41.36 73 ARG A CA 1
ATOM 557 C C . ARG A 1 92 ? 30.356 31.771 44.553 1.00 37.09 73 ARG A C 1
ATOM 558 O O . ARG A 1 92 ? 30.013 30.824 45.268 1.00 40.30 73 ARG A O 1
ATOM 566 N N . LYS A 1 93 ? 31.483 31.754 43.842 1.00 37.67 74 LYS A N 1
ATOM 567 C CA . LYS A 1 93 ? 32.404 30.619 43.828 1.00 37.38 74 LYS A CA 1
ATOM 568 C C . LYS A 1 93 ? 31.762 29.357 43.257 1.00 38.50 74 LYS A C 1
ATOM 569 O O . LYS A 1 93 ? 32.189 28.242 43.575 1.00 38.19 74 LYS A O 1
ATOM 571 N N . THR A 1 94 ? 30.743 29.506 42.413 1.00 36.35 75 THR A N 1
ATOM 572 C CA . THR A 1 94 ? 30.099 28.356 41.799 1.00 34.01 75 THR A CA 1
ATOM 573 C C . THR A 1 94 ? 30.773 27.996 40.482 1.00 36.38 75 THR A C 1
ATOM 574 O O . THR A 1 94 ? 31.312 28.852 39.775 1.00 33.47 75 THR A O 1
ATOM 578 N N . TRP A 1 95 ? 30.735 26.708 40.156 1.00 31.63 76 TRP A N 1
ATOM 579 C CA . TRP A 1 95 ? 31.232 26.224 38.877 1.00 35.58 76 TRP A CA 1
ATOM 580 C C . TRP A 1 95 ? 30.098 25.940 37.900 1.00 33.17 76 TRP A C 1
ATOM 581 O O . TRP A 1 95 ? 30.320 25.294 36.872 1.00 31.82 76 TRP A O 1
ATOM 592 N N . ASP A 1 96 ? 28.889 26.419 38.201 1.00 32.45 77 ASP A N 1
ATOM 593 C CA . ASP A 1 96 ? 27.727 26.115 37.379 1.00 34.79 77 ASP A CA 1
ATOM 594 C C . ASP A 1 96 ? 27.883 26.613 35.949 1.00 33.64 77 ASP A C 1
ATOM 595 O O . ASP A 1 96 ? 27.183 26.123 35.057 1.00 31.80 77 ASP A O 1
ATOM 600 N N . GLY A 1 97 ? 28.798 27.550 35.702 1.00 30.93 78 GLY A N 1
ATOM 601 C CA . GLY A 1 97 ? 29.085 27.941 34.332 1.00 33.29 78 GLY A CA 1
ATOM 602 C C . GLY A 1 97 ? 29.551 26.781 33.478 1.00 33.77 78 GLY A C 1
ATOM 603 O O . GLY A 1 97 ? 29.356 26.781 32.261 1.00 31.49 78 GLY A O 1
ATOM 604 N N . LEU A 1 98 ? 30.168 25.777 34.099 1.00 31.64 79 LEU A N 1
ATOM 605 C CA . LEU A 1 98 ? 30.574 24.599 33.346 1.00 34.48 79 LEU A CA 1
ATOM 606 C C . LEU A 1 98 ? 29.361 23.798 32.896 1.00 34.27 79 LEU A C 1
ATOM 607 O O . LEU A 1 98 ? 29.339 23.282 31.770 1.00 36.93 79 LEU A O 1
ATOM 612 N N . LEU A 1 99 ? 28.345 23.695 33.756 1.00 32.93 80 LEU A N 1
ATOM 613 C CA . LEU A 1 99 ? 27.087 23.074 33.361 1.00 34.27 80 LEU A CA 1
ATOM 614 C C . LEU A 1 99 ? 26.454 23.823 32.197 1.00 31.22 80 LEU A C 1
ATOM 615 O O . LEU A 1 99 ? 25.910 23.207 31.275 1.00 32.19 80 LEU A O 1
ATOM 620 N N . MET A 1 100 ? 26.499 25.157 32.237 1.00 30.10 81 MET A N 1
ATOM 621 C CA . MET A 1 100 ? 25.944 25.945 31.142 1.00 33.71 81 MET A CA 1
ATOM 622 C C . MET A 1 100 ? 26.681 25.673 29.838 1.00 31.14 81 MET A C 1
ATOM 623 O O . MET A 1 100 ? 26.048 25.512 28.789 1.00 33.64 81 MET A O 1
ATOM 628 N N . LEU A 1 101 ? 28.016 25.603 29.878 1.00 32.20 82 LEU A N 1
ATOM 629 C CA . LEU A 1 101 ? 28.770 25.298 28.662 1.00 35.99 82 LEU A CA 1
ATOM 630 C C . LEU A 1 101 ? 28.459 23.897 28.155 1.00 36.96 82 LEU A C 1
ATOM 631 O O . LEU A 1 101 ? 28.369 23.670 26.942 1.00 37.76 82 LEU A O 1
ATOM 636 N N . LEU A 1 102 ? 28.302 22.944 29.072 1.00 38.95 83 LEU A N 1
ATOM 637 C CA . LEU A 1 102 ? 28.016 21.569 28.682 1.00 39.81 83 LEU A CA 1
ATOM 638 C C . LEU A 1 102 ? 26.678 21.466 27.966 1.00 35.43 83 LEU A C 1
ATOM 639 O O . LEU A 1 102 ? 26.566 20.819 26.920 1.00 33.11 83 LEU A O 1
ATOM 644 N N . VAL A 1 103 ? 25.635 22.075 28.537 1.00 34.77 84 VAL A N 1
ATOM 645 C CA . VAL A 1 103 ? 24.326 21.974 27.907 1.00 32.19 84 VAL A CA 1
ATOM 646 C C . VAL A 1 103 ? 24.324 22.723 26.581 1.00 32.46 84 VAL A C 1
ATOM 647 O O . VAL A 1 103 ? 23.657 22.303 25.626 1.00 29.77 84 VAL A O 1
ATOM 651 N N . PHE A 1 104 ? 25.093 23.812 26.484 1.00 32.44 85 PHE A N 1
ATOM 652 C CA . PHE A 1 104 ? 25.216 24.517 25.210 1.00 32.66 85 PHE A CA 1
ATOM 653 C C . PHE A 1 104 ? 25.901 23.647 24.166 1.00 33.14 85 PHE A C 1
ATOM 654 O O . PHE A 1 104 ? 25.436 23.546 23.023 1.00 32.16 85 PHE A O 1
ATOM 662 N N . GLY A 1 105 ? 27.029 23.037 24.537 1.00 33.26 86 GLY A N 1
ATOM 663 C CA . GLY A 1 105 ? 27.723 22.165 23.606 1.00 36.34 86 GLY A CA 1
ATOM 664 C C . GLY A 1 105 ? 26.872 20.985 23.186 1.00 36.18 86 GLY A C 1
ATOM 665 O O . GLY A 1 105 ? 26.829 20.624 22.008 1.00 35.18 86 GLY A O 1
ATOM 666 N N . THR A 1 106 ? 26.177 20.370 24.150 1.00 33.33 87 THR A N 1
ATOM 667 C CA . THR A 1 106 ? 25.214 19.320 23.831 1.00 33.72 87 THR A CA 1
ATOM 668 C C . THR A 1 106 ? 24.195 19.824 22.824 1.00 33.36 87 THR A C 1
ATOM 669 O O . THR A 1 106 ? 23.847 19.134 21.860 1.00 31.57 87 THR A O 1
ATOM 673 N N . ASP A 1 107 ? 23.710 21.044 23.048 1.00 31.12 88 ASP A N 1
ATOM 674 C CA . ASP A 1 107 ? 22.707 21.628 22.177 1.00 31.55 88 ASP A CA 1
ATOM 675 C C . ASP A 1 107 ? 23.229 21.781 20.755 1.00 29.91 88 ASP A C 1
ATOM 676 O O . ASP A 1 107 ? 22.547 21.422 19.789 1.00 29.22 88 ASP A O 1
ATOM 681 N N . ARG A 1 108 ? 24.438 22.315 20.607 1.00 31.91 89 ARG A N 1
ATOM 682 C CA . ARG A 1 108 ? 24.990 22.521 19.275 1.00 32.29 89 ARG A CA 1
ATOM 683 C C . ARG A 1 108 ? 25.256 21.192 18.587 1.00 35.56 89 ARG A C 1
ATOM 684 O O . ARG A 1 108 ? 25.023 21.051 17.378 1.00 32.25 89 ARG A O 1
ATOM 692 N N . LEU A 1 109 ? 25.737 20.204 19.344 1.00 32.89 90 LEU A N 1
ATOM 693 C CA . LEU A 1 109 ? 26.009 18.895 18.764 1.00 35.57 90 LEU A CA 1
ATOM 694 C C . LEU A 1 109 ? 24.728 18.231 18.273 1.00 34.57 90 LEU A C 1
ATOM 695 O O . LEU A 1 109 ? 24.694 17.669 17.172 1.00 33.10 90 LEU A O 1
ATOM 700 N N . LEU A 1 110 ? 23.668 18.282 19.081 1.00 30.88 91 LEU A N 1
ATOM 701 C CA . LEU A 1 110 ? 22.412 17.642 18.707 1.00 30.01 91 LEU A CA 1
ATOM 702 C C . LEU A 1 110 ? 21.787 18.317 17.489 1.00 30.25 91 LEU A C 1
ATOM 703 O O . LEU A 1 110 ? 21.283 17.641 16.584 1.00 27.98 91 LEU A O 1
ATOM 708 N N . ASN A 1 111 ? 21.813 19.648 17.449 1.00 28.83 92 ASN A N 1
ATOM 709 C CA . ASN A 1 111 ? 21.275 20.372 16.301 1.00 30.31 92 ASN A CA 1
ATOM 710 C C . ASN A 1 111 ? 22.004 19.986 15.019 1.00 29.17 92 ASN A C 1
ATOM 711 O O . ASN A 1 111 ? 21.378 19.754 13.978 1.00 28.65 92 ASN A O 1
ATOM 716 N N . LYS A 1 112 ? 23.337 19.903 15.082 1.00 32.09 93 LYS A N 1
ATOM 717 C CA . LYS A 1 112 ? 24.124 19.556 13.902 1.00 30.88 93 LYS A CA 1
ATOM 718 C C . LYS A 1 112 ? 23.814 18.144 13.421 1.00 32.83 93 LYS A C 1
ATOM 719 O O . LYS A 1 112 ? 23.641 17.913 12.216 1.00 33.29 93 LYS A O 1
ATOM 725 N N . VAL A 1 113 ? 23.724 17.188 14.349 1.00 32.06 94 VAL A N 1
ATOM 726 C CA . VAL A 1 113 ? 23.467 15.801 13.974 1.00 32.42 94 VAL A CA 1
ATOM 727 C C . VAL A 1 113 ? 22.081 15.658 13.352 1.00 31.04 94 VAL A C 1
ATOM 728 O O . VAL A 1 113 ? 21.910 14.984 12.329 1.00 32.12 94 VAL A O 1
ATOM 732 N N . LEU A 1 114 ? 21.073 16.291 13.955 1.00 27.83 95 LEU A N 1
ATOM 733 C CA . LEU A 1 114 ? 19.726 16.204 13.402 1.00 28.96 95 LEU A CA 1
ATOM 734 C C . LEU A 1 114 ? 19.632 16.881 12.040 1.00 29.29 95 LEU A C 1
ATOM 735 O O . LEU A 1 114 ? 18.939 16.389 11.139 1.00 30.73 95 LEU A O 1
ATOM 740 N N . LYS A 1 115 ? 20.303 18.021 11.875 1.00 29.89 96 LYS A N 1
ATOM 741 C CA . LYS A 1 115 ? 20.240 18.731 10.602 1.00 28.29 96 LYS A CA 1
ATOM 742 C C . LYS A 1 115 ? 20.789 17.872 9.474 1.00 28.54 96 LYS A C 1
ATOM 743 O O . LYS A 1 115 ? 20.165 17.747 8.417 1.00 28.76 96 LYS A O 1
ATOM 749 N N . GLU A 1 116 ? 21.955 17.256 9.695 1.00 29.63 97 GLU A N 1
ATOM 750 C CA . GLU A 1 116 ? 22.605 16.479 8.647 1.00 34.54 97 GLU A CA 1
ATOM 751 C C . GLU A 1 116 ? 21.900 15.155 8.407 1.00 36.60 97 GLU A C 1
ATOM 752 O O . GLU A 1 116 ? 22.023 14.571 7.324 1.00 36.13 97 GLU A O 1
ATOM 758 N N . TRP A 1 117 ? 21.161 14.670 9.402 1.00 32.82 98 TRP A N 1
ATOM 759 C CA . TRP A 1 117 ? 20.370 13.461 9.219 1.00 34.66 98 TRP A CA 1
ATOM 760 C C . TRP A 1 117 ? 19.108 13.749 8.415 1.00 35.69 98 TRP A C 1
ATOM 761 O O . TRP A 1 117 ? 18.737 12.975 7.523 1.00 34.88 98 TRP A O 1
ATOM 772 N N . ILE A 1 118 ? 18.463 14.882 8.688 1.00 30.71 99 ILE A N 1
ATOM 773 C CA . ILE A 1 118 ? 17.149 15.179 8.127 1.00 30.59 99 ILE A CA 1
ATOM 774 C C . ILE A 1 118 ? 17.266 15.862 6.764 1.00 30.84 99 ILE A C 1
ATOM 775 O O . ILE A 1 118 ? 16.465 15.598 5.858 1.00 27.78 99 ILE A O 1
ATOM 780 N N . GLU A 1 119 ? 18.239 16.764 6.608 1.00 28.37 100 GLU A N 1
ATOM 781 C CA . GLU A 1 119 ? 18.594 17.352 5.308 1.00 33.12 100 GLU A CA 1
ATOM 782 C C . GLU A 1 119 ? 17.438 18.134 4.681 1.00 33.06 100 GLU A C 1
ATOM 783 O O . GLU A 1 119 ? 17.171 18.030 3.477 1.00 29.53 100 GLU A O 1
ATOM 789 N N . ARG A 1 120 ? 16.748 18.938 5.484 1.00 27.22 101 ARG A N 1
ATOM 790 C CA . ARG A 1 120 ? 15.693 19.769 4.918 1.00 27.74 101 ARG A CA 1
ATOM 791 C C . ARG A 1 120 ? 16.282 20.952 4.156 1.00 26.84 101 ARG A C 1
ATOM 792 O O . ARG A 1 120 ? 17.217 21.611 4.620 1.00 29.53 101 ARG A 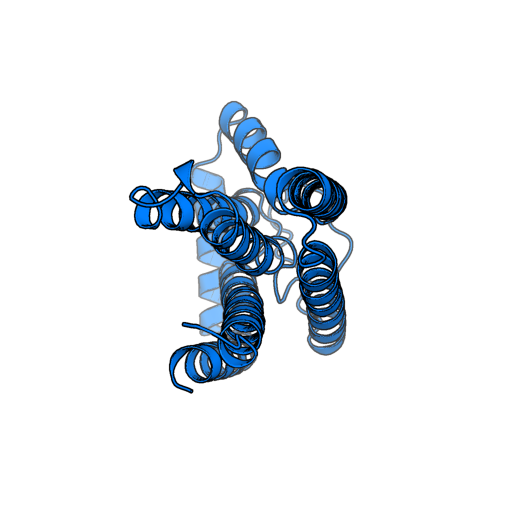O 1
ATOM 800 N N . VAL A 1 121 ? 15.712 21.218 2.979 1.00 28.61 102 VAL A N 1
ATOM 801 C CA . VAL A 1 121 ? 16.122 22.349 2.156 1.00 26.79 102 VAL A CA 1
ATOM 802 C C . VAL A 1 121 ? 15.581 23.638 2.762 1.00 25.97 102 VAL A C 1
ATOM 803 O O . VAL A 1 121 ? 14.448 23.687 3.259 1.00 25.40 102 VAL A O 1
ATOM 807 N N . ARG A 1 122 ? 16.400 24.694 2.730 1.00 28.61 103 ARG A N 1
ATOM 808 C CA . ARG A 1 122 ? 16.017 25.993 3.271 1.00 27.49 103 ARG A CA 1
ATOM 809 C C . ARG A 1 122 ? 14.900 26.626 2.437 1.00 26.75 103 ARG A C 1
ATOM 810 O O . ARG A 1 122 ? 14.675 26.238 1.290 1.00 28.47 103 ARG A O 1
ATOM 818 N N . PRO A 1 123 ? 14.185 27.611 2.997 1.00 25.34 104 PRO A N 1
ATOM 819 C CA . PRO A 1 123 ? 13.115 28.263 2.215 1.00 25.89 104 PRO A CA 1
ATOM 820 C C . PRO A 1 123 ? 13.587 28.850 0.890 1.00 28.94 104 PRO A C 1
ATOM 821 O O . PRO A 1 123 ? 12.999 28.557 -0.163 1.00 29.00 104 PRO A O 1
ATOM 825 N N . ASP A 1 124 ? 14.620 29.697 0.927 1.00 29.30 105 ASP A N 1
ATOM 826 C CA . ASP A 1 124 ? 15.256 30.293 -0.2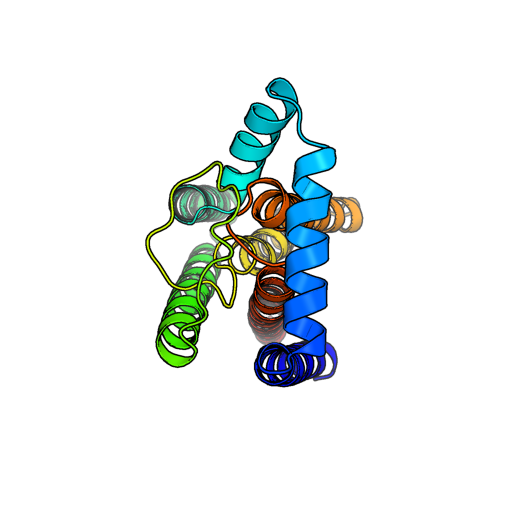57 1.00 31.39 105 ASP A CA 1
ATOM 827 C C . ASP A 1 124 ? 14.276 31.040 -1.162 1.00 28.39 105 ASP A C 1
ATOM 828 O O . ASP A 1 124 ? 14.462 31.100 -2.379 1.00 31.15 105 ASP A O 1
ATOM 833 N N . PHE A 1 125 ? 13.243 31.640 -0.578 1.00 29.64 106 PHE A N 1
ATOM 834 C CA . PHE A 1 125 ? 12.414 32.600 -1.293 1.00 27.35 106 PHE A CA 1
ATOM 835 C C . PHE A 1 125 ? 12.986 34.002 -1.208 1.00 29.70 106 PHE A C 1
ATOM 836 O O . PHE A 1 125 ? 13.025 34.716 -2.213 1.00 27.34 106 PHE A O 1
ATOM 844 N N . ALA A 1 126 ? 13.446 34.394 -0.031 1.00 27.47 107 ALA A N 1
ATOM 845 C CA . ALA A 1 126 ? 13.814 35.778 0.211 1.00 27.25 107 ALA A CA 1
ATOM 846 C C . ALA A 1 126 ? 14.680 35.919 1.453 1.00 26.52 107 ALA A C 1
ATOM 847 O O . ALA A 1 126 ? 14.336 36.693 2.356 1.00 26.68 107 ALA A O 1
ATOM 849 N N . PRO A 1 127 ? 15.815 35.231 1.538 1.00 28.70 108 PRO A N 1
ATOM 850 C CA . PRO A 1 127 ? 16.616 35.307 2.764 1.00 28.76 108 PRO A CA 1
ATOM 851 C C . PRO A 1 127 ? 17.227 36.690 2.912 1.00 27.09 108 PRO A C 1
ATOM 852 O O . PRO A 1 127 ? 17.630 37.314 1.929 1.00 27.10 108 PRO A O 1
ATOM 856 N N . LEU A 1 128 ? 17.290 37.173 4.151 1.00 26.54 109 LEU A N 1
ATOM 857 C CA . LEU A 1 128 ? 17.976 38.423 4.433 1.00 28.30 109 LEU A CA 1
ATOM 858 C C . LEU A 1 128 ? 19.315 38.208 5.120 1.00 33.68 109 LEU A C 1
ATOM 859 O O . LEU A 1 128 ? 20.069 39.169 5.302 1.00 32.68 109 LEU A O 1
ATOM 864 N N . VAL A 1 129 ? 19.628 36.977 5.509 1.00 29.92 110 VAL A N 1
ATOM 865 C CA . VAL A 1 129 ? 20.900 36.660 6.139 1.00 37.75 110 VAL A CA 1
ATOM 866 C C . VAL A 1 129 ? 21.451 35.394 5.503 1.00 35.21 110 VAL A C 1
ATOM 867 O O . VAL A 1 129 ? 20.734 34.617 4.865 1.00 33.91 110 VAL A O 1
ATOM 871 N N . HIS A 1 130 ? 22.752 35.201 5.680 1.00 38.35 111 HIS A N 1
ATOM 872 C CA . HIS A 1 130 ? 23.451 34.066 5.103 1.00 46.83 111 HIS A CA 1
ATOM 873 C C . HIS A 1 130 ? 23.269 32.825 5.969 1.00 43.89 111 HIS A C 1
ATOM 874 O O . HIS A 1 130 ? 23.142 32.906 7.193 1.00 42.33 111 HIS A O 1
ATOM 881 N N . GLU A 1 131 ? 23.250 31.668 5.314 1.00 43.58 112 GLU A N 1
ATOM 882 C CA . GLU A 1 131 ? 23.226 30.383 5.997 1.00 43.98 112 GLU A CA 1
ATOM 883 C C . GLU A 1 131 ? 24.012 29.383 5.162 1.00 49.51 112 GLU A C 1
ATOM 884 O O . GLU A 1 131 ? 24.089 29.507 3.938 1.00 49.35 112 GLU A O 1
ATOM 890 N N . SER A 1 132 ? 24.595 28.390 5.827 1.00 47.99 113 SER A N 1
ATOM 891 C CA . SER A 1 132 ? 25.403 27.383 5.145 1.00 48.45 113 SER A CA 1
ATOM 892 C C . SER A 1 132 ? 25.110 25.989 5.683 1.00 46.21 113 SER A C 1
ATOM 893 O O . SER A 1 132 ? 26.024 25.188 5.899 1.00 51.56 113 SER A O 1
ATOM 896 N N . SER A 1 133 ? 23.833 25.667 5.886 1.00 45.91 114 SER A N 1
ATOM 897 C CA . SER A 1 133 ? 23.461 24.374 6.444 1.00 39.82 114 SER A CA 1
ATOM 898 C C . SER A 1 133 ? 22.000 24.085 6.128 1.00 37.05 114 SER A C 1
ATOM 899 O O . SER A 1 133 ? 21.276 24.929 5.594 1.00 32.95 114 SER A O 1
ATOM 902 N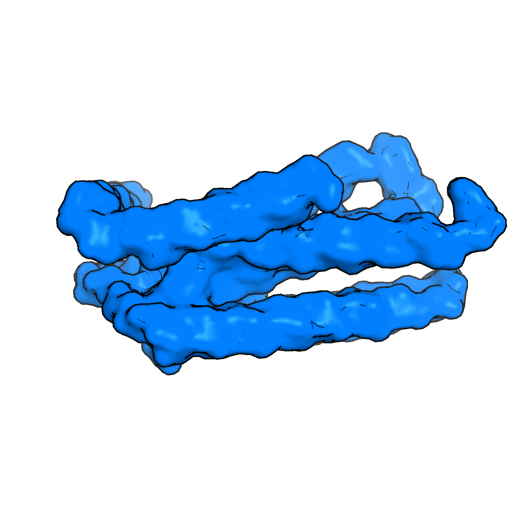 N . PHE A 1 134 ? 21.576 22.874 6.484 1.00 36.43 115 PHE A N 1
ATOM 903 C CA . PHE A 1 134 ? 20.192 22.476 6.288 1.00 31.83 115 PHE A CA 1
ATOM 904 C C . PHE A 1 134 ? 19.287 23.212 7.274 1.00 30.19 115 PHE A C 1
ATOM 905 O O . PHE A 1 134 ? 19.744 23.881 8.205 1.00 32.11 115 PHE A O 1
ATOM 913 N N . SER A 1 135 ? 17.978 23.084 7.050 1.00 30.44 116 SER A N 1
ATOM 914 C CA . SER A 1 135 ? 17.008 23.992 7.656 1.00 30.40 116 SER A CA 1
ATOM 915 C C . SER A 1 135 ? 16.452 23.500 8.990 1.00 26.62 116 SER A C 1
ATOM 916 O O . SER A 1 135 ? 16.120 24.320 9.851 1.00 26.26 116 SER A O 1
ATOM 919 N N . PHE A 1 136 ? 16.330 22.186 9.192 1.00 27.94 117 PHE A N 1
ATOM 920 C CA . PHE A 1 136 ? 15.574 21.641 10.320 1.00 24.54 117 PHE A CA 1
ATOM 921 C C . PHE A 1 136 ? 16.469 20.804 11.235 1.00 24.83 117 PHE A C 1
ATOM 922 O O . PHE A 1 136 ? 17.122 19.867 10.757 1.00 23.43 117 PHE A O 1
ATOM 930 N N . PRO A 1 137 ? 16.492 21.072 12.552 1.00 24.77 118 PRO A N 1
ATOM 931 C CA . PRO A 1 137 ? 15.800 22.153 13.271 1.00 24.70 118 PRO A CA 1
ATOM 932 C C . PRO A 1 137 ? 16.617 23.445 13.279 1.00 24.52 118 PRO A C 1
ATOM 933 O O . PRO A 1 137 ? 17.824 23.375 13.044 1.00 25.46 118 PRO A O 1
ATOM 937 N N . SER A 1 138 ? 15.982 24.591 13.555 1.00 23.21 119 SER A N 1
ATOM 938 C CA . SER A 1 138 ? 16.686 25.871 13.523 1.00 23.91 119 SER A CA 1
ATOM 939 C C . SER A 1 138 ? 17.669 25.977 14.680 1.00 26.15 119 SER A C 1
ATOM 940 O O . SER A 1 138 ? 17.285 25.851 15.844 1.00 26.29 119 SER A O 1
ATOM 943 N N . GLY A 1 139 ? 18.938 26.228 14.360 1.00 26.40 120 GLY A N 1
ATOM 944 C CA . GLY A 1 139 ? 19.942 26.312 15.406 1.00 28.87 120 GLY A CA 1
ATOM 945 C C . GLY A 1 139 ? 19.796 27.547 16.281 1.00 28.02 120 GLY A C 1
ATOM 946 O O . GLY A 1 139 ? 19.988 27.472 17.493 1.00 26.13 120 GLY A O 1
ATOM 947 N N . HIS A 1 140 ? 19.461 28.697 15.678 1.00 26.64 121 HIS A N 1
ATOM 948 C CA . HIS A 1 140 ? 19.265 29.902 16.488 1.00 26.05 121 HIS A CA 1
ATOM 949 C C . HIS A 1 140 ? 18.130 29.707 17.484 1.00 26.76 121 HIS A C 1
ATOM 950 O O . HIS A 1 140 ? 18.230 30.122 18.646 1.00 26.21 121 HIS A O 1
ATOM 957 N N . SER A 1 141 ? 17.036 29.081 17.046 1.00 27.00 122 SER A N 1
ATOM 958 C CA . SER A 1 141 ? 15.906 28.854 17.934 1.00 25.49 122 SER A CA 1
ATOM 959 C C . SER A 1 141 ? 16.245 27.832 19.002 1.00 26.66 122 SER A C 1
ATOM 960 O O . SER A 1 141 ? 15.861 27.968 20.168 1.00 24.70 122 SER A O 1
ATOM 963 N N A MET A 1 142 ? 16.976 26.773 18.617 0.29 28.08 123 MET A N 1
ATOM 964 N N B MET A 1 142 ? 16.981 26.780 18.608 0.71 27.76 123 MET A N 1
ATOM 965 C CA A MET A 1 142 ? 17.398 25.769 19.586 0.29 28.46 123 MET A CA 1
ATOM 966 C CA B MET A 1 142 ? 17.410 25.760 19.553 0.71 28.28 123 MET A CA 1
ATOM 967 C C A MET A 1 142 ? 18.394 26.344 20.586 0.29 28.68 123 MET A C 1
ATOM 968 C C B MET A 1 142 ? 18.395 26.327 20.571 0.71 29.72 123 MET A C 1
ATOM 969 O O A MET A 1 142 ? 18.324 26.040 21.782 0.29 29.91 123 MET A O 1
ATOM 970 O O B MET A 1 142 ? 18.322 25.999 21.762 0.71 28.05 123 MET A O 1
ATOM 979 N N . ASN A 1 143 ? 19.338 27.159 20.111 1.00 27.80 124 ASN A N 1
ATOM 980 C CA . ASN A 1 143 ? 20.250 27.857 21.019 1.00 28.76 124 ASN A CA 1
ATOM 981 C C . ASN A 1 143 ? 19.483 28.724 22.010 1.00 29.45 124 ASN A C 1
ATOM 982 O O . ASN A 1 143 ? 19.768 28.713 23.216 1.00 27.78 124 ASN A O 1
ATOM 987 N N . ALA A 1 144 ? 18.530 29.521 21.512 1.00 26.59 125 ALA A N 1
ATOM 988 C CA . ALA A 1 144 ? 17.885 30.510 22.374 1.00 28.90 125 ALA A CA 1
ATOM 989 C C . ALA A 1 144 ? 16.944 29.840 23.369 1.00 28.05 125 ALA A C 1
ATOM 990 O O . ALA A 1 144 ? 16.848 30.255 24.529 1.00 27.19 125 ALA A O 1
ATOM 992 N N . ALA A 1 145 ? 16.219 28.810 22.925 1.00 26.66 126 ALA A N 1
ATOM 993 C CA . ALA A 1 145 ? 15.272 28.153 23.813 1.00 26.03 126 ALA A CA 1
ATOM 994 C C . ALA A 1 145 ? 15.972 27.341 24.890 1.00 27.25 126 ALA A C 1
ATOM 995 O O . ALA A 1 145 ? 15.362 27.037 25.915 1.00 30.27 126 ALA A O 1
ATOM 997 N N . CYS A 1 146 ? 17.226 26.971 24.674 1.00 27.98 127 CYS A N 1
ATOM 998 C CA . CYS A 1 146 ? 18.038 26.326 25.696 1.00 27.24 127 CYS A CA 1
ATOM 999 C C . CYS A 1 146 ? 18.742 27.350 26.580 1.00 29.38 127 CYS A C 1
ATOM 1000 O O . CYS A 1 146 ? 18.508 27.390 27.787 1.00 26.06 127 CYS A O 1
ATOM 1003 N N . VAL A 1 147 ? 19.560 28.220 25.983 1.00 25.22 128 VAL A N 1
ATOM 1004 C CA . VAL A 1 147 ? 20.507 29.009 26.765 1.00 25.15 128 VAL A CA 1
ATOM 1005 C C . VAL A 1 147 ? 19.804 30.070 27.609 1.00 27.99 128 VAL A C 1
ATOM 1006 O O . VAL A 1 147 ? 20.174 30.291 28.769 1.00 25.31 128 VAL A O 1
ATOM 1010 N N . TYR A 1 148 ? 18.805 30.769 27.055 1.00 27.38 129 TYR A N 1
ATOM 1011 C CA . TYR A 1 148 ? 18.245 31.863 27.849 1.00 27.78 129 TYR A CA 1
ATOM 1012 C C . TYR A 1 148 ? 17.455 31.356 29.059 1.00 28.75 129 TYR A C 1
ATOM 1013 O O . TYR A 1 148 ? 17.603 31.929 30.148 1.00 25.29 129 TYR A O 1
ATOM 1022 N N . PRO A 1 149 ? 16.621 30.312 28.948 1.00 27.78 130 PRO A N 1
ATOM 1023 C CA . PRO A 1 149 ? 16.039 29.743 30.179 1.00 28.65 130 PRO A CA 1
ATOM 1024 C C . PRO A 1 149 ? 17.075 29.180 31.138 1.00 28.41 130 PRO A C 1
ATOM 1025 O O . PRO A 1 149 ? 16.891 29.272 32.363 1.00 27.45 130 PRO A O 1
ATOM 1029 N N . VAL A 1 150 ? 18.163 28.602 30.620 1.00 27.71 131 VAL A N 1
ATOM 1030 C CA . VAL A 1 150 ? 19.226 28.098 31.486 1.00 26.96 131 VAL A CA 1
ATOM 1031 C C . VAL A 1 150 ? 19.889 29.248 32.234 1.00 29.93 131 VAL A C 1
ATOM 1032 O O . VAL A 1 150 ? 20.117 29.174 33.447 1.00 26.21 131 VAL A O 1
ATOM 1036 N N . ILE A 1 151 ? 20.229 30.320 31.512 1.00 28.94 132 ILE A N 1
ATOM 1037 C CA . ILE A 1 151 ? 20.796 31.500 32.162 1.00 26.31 132 ILE A CA 1
ATOM 1038 C C . ILE A 1 151 ? 19.855 32.005 33.244 1.00 27.89 132 ILE A C 1
ATOM 1039 O O . ILE A 1 151 ? 20.274 32.304 34.370 1.00 26.93 132 ILE A O 1
ATOM 1044 N N . ALA A 1 152 ? 18.564 32.104 32.916 1.00 26.21 133 ALA A N 1
ATOM 1045 C CA . ALA A 1 152 ? 17.571 32.526 33.897 1.00 26.81 133 ALA A CA 1
ATOM 1046 C C . ALA A 1 152 ? 17.603 31.637 35.133 1.00 28.96 133 ALA A C 1
ATOM 1047 O O . ALA A 1 152 ? 17.551 32.134 36.264 1.00 28.78 133 ALA A O 1
ATOM 1049 N N . TYR A 1 153 ? 17.685 30.319 34.933 1.00 27.74 134 TYR A N 1
ATOM 1050 C CA . TYR A 1 153 ? 17.684 29.407 36.072 1.00 28.06 134 TYR A CA 1
ATOM 1051 C C . TYR A 1 153 ? 18.882 29.660 36.975 1.00 28.50 134 TYR A C 1
ATOM 1052 O O . TYR A 1 153 ? 18.734 29.766 38.199 1.00 28.91 134 TYR A O 1
ATOM 1061 N N . PHE A 1 154 ? 20.077 29.771 36.392 1.00 25.51 135 PHE A N 1
ATOM 1062 C CA . PHE A 1 154 ? 21.270 29.930 37.211 1.00 28.69 135 PHE A CA 1
ATOM 1063 C C . PHE A 1 154 ? 21.398 31.333 37.794 1.00 30.72 135 PHE A C 1
ATOM 1064 O O . PHE A 1 154 ? 21.929 31.488 38.899 1.00 30.13 135 PHE A O 1
ATOM 1072 N N . LEU A 1 155 ? 20.904 32.360 37.098 1.00 31.34 136 LEU A N 1
ATOM 1073 C CA . LEU A 1 155 ? 20.890 33.694 37.696 1.00 30.28 136 LEU A CA 1
ATOM 1074 C C . LEU A 1 155 ? 19.986 33.736 38.921 1.00 32.65 136 LEU A C 1
ATOM 1075 O O . LEU A 1 155 ? 20.376 34.260 39.970 1.00 35.51 136 LEU A O 1
ATOM 1080 N N . VAL A 1 156 ? 18.770 33.196 38.805 1.00 32.11 137 VAL A N 1
ATOM 1081 C CA . VAL A 1 156 ? 17.862 33.149 39.946 1.00 31.57 137 VAL A CA 1
ATOM 1082 C C . VAL A 1 156 ? 18.435 32.263 41.050 1.00 33.76 137 VAL A C 1
ATOM 1083 O O . VAL A 1 156 ? 18.232 32.532 42.240 1.00 35.37 137 VAL A O 1
ATOM 1087 N N . LYS A 1 157 ? 19.185 31.220 40.687 1.00 30.39 138 LYS A N 1
ATOM 1088 C CA . LYS A 1 157 ? 19.780 30.347 41.699 1.00 31.19 138 LYS A CA 1
ATOM 1089 C C . LYS A 1 157 ? 20.836 31.081 42.523 1.00 34.56 138 LYS A C 1
ATOM 1090 O O . LYS A 1 157 ? 20.924 30.899 43.745 1.00 31.23 138 LYS A O 1
ATOM 1096 N N . HIS A 1 158 ? 21.644 31.920 41.875 1.00 32.45 139 HIS A N 1
ATOM 1097 C CA . HIS A 1 158 ? 22.846 32.450 42.503 1.00 34.29 139 HIS A CA 1
ATOM 1098 C C . HIS A 1 158 ? 22.770 33.928 42.858 1.00 40.52 139 HIS A C 1
ATOM 1099 O O . HIS A 1 158 ? 23.634 34.412 43.598 1.00 38.72 139 HIS A O 1
ATOM 1106 N N . LEU A 1 159 ? 21.783 34.661 42.354 1.00 35.57 140 LEU A N 1
ATOM 1107 C CA . LEU A 1 159 ? 21.707 36.095 42.621 1.00 40.01 140 LEU A CA 1
ATOM 1108 C C . LEU A 1 159 ? 20.534 36.371 43.551 1.00 39.24 140 LEU A C 1
ATOM 1109 O O . LEU A 1 159 ? 19.385 36.471 43.091 1.00 36.67 140 LEU A O 1
ATOM 1114 N N . PRO A 1 160 ? 20.764 36.501 44.861 1.00 41.56 141 PRO A N 1
ATOM 1115 C CA . PRO A 1 160 ? 19.639 36.714 45.784 1.00 40.47 141 PRO A CA 1
ATOM 1116 C C . PRO A 1 160 ? 18.832 37.964 45.490 1.00 38.63 141 PRO A C 1
ATOM 1117 O O . PRO A 1 160 ? 17.643 37.997 45.827 1.00 42.02 141 PRO A O 1
ATOM 1121 N N . PHE A 1 161 ? 19.421 38.979 44.852 1.00 40.61 142 PHE A N 1
ATOM 1122 C CA . PHE A 1 161 ? 18.651 40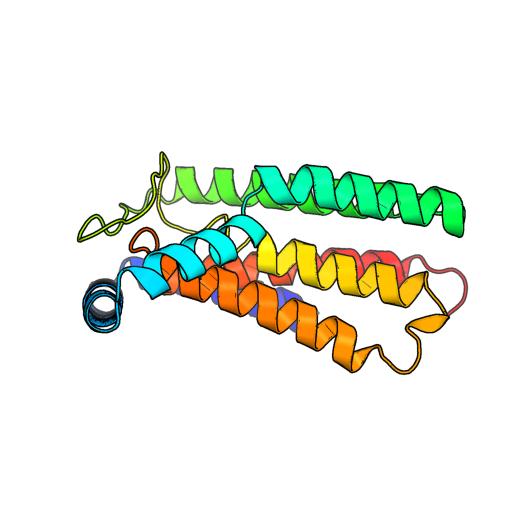.169 44.507 1.00 44.75 142 PHE A CA 1
ATOM 1123 C C . PHE A 1 161 ? 17.674 39.925 43.366 1.00 46.88 142 PHE A C 1
ATOM 1124 O O . PHE A 1 161 ? 16.849 40.798 43.088 1.00 44.43 142 PHE A O 1
ATOM 1132 N N . LEU A 1 162 ? 17.753 38.778 42.695 1.00 41.73 143 LEU A N 1
ATOM 1133 C CA . LEU A 1 162 ? 16.756 38.377 41.709 1.00 44.78 143 LEU A CA 1
ATOM 1134 C C . LEU A 1 162 ? 15.610 37.581 42.312 1.00 46.53 143 LEU A C 1
ATOM 1135 O O . LEU A 1 162 ? 14.613 37.349 41.624 1.00 44.94 143 LEU A O 1
ATOM 1140 N N . SER A 1 163 ? 15.729 37.145 43.564 1.00 47.07 144 SER A N 1
ATOM 1141 C CA . SER A 1 163 ? 14.570 36.597 44.249 1.00 47.33 144 SER A CA 1
ATOM 1142 C C . SER A 1 163 ? 13.469 37.647 44.272 1.00 50.41 144 SER A C 1
ATOM 1143 O O . SER A 1 163 ? 13.737 38.853 44.323 1.00 51.53 144 SER A O 1
ATOM 1146 N N . LYS A 1 164 ? 12.221 37.182 44.201 1.00 54.19 145 LYS A N 1
ATOM 1147 C CA . LYS A 1 164 ? 11.025 38.005 44.033 1.00 52.45 145 LYS A CA 1
ATOM 1148 C C . LYS A 1 164 ? 10.952 38.660 42.655 1.00 51.22 145 LYS A C 1
ATOM 1149 O O . LYS A 1 164 ? 10.006 39.408 42.393 1.00 53.17 145 LYS A O 1
ATOM 1151 N N . HIS A 1 165 ? 11.919 38.412 41.768 1.00 49.33 146 HIS A N 1
ATOM 1152 C CA . HIS A 1 165 ? 11.825 38.796 40.362 1.00 46.92 146 HIS A CA 1
ATOM 1153 C C . HIS A 1 165 ? 11.912 37.580 39.446 1.00 44.28 146 HIS A C 1
ATOM 1154 O O . HIS A 1 165 ? 12.114 37.729 38.236 1.00 39.98 146 HIS A O 1
ATOM 1161 N N . LYS A 1 166 ? 11.749 36.379 40.006 1.00 43.66 147 LYS A N 1
ATOM 1162 C CA . LYS A 1 166 ? 12.002 35.150 39.260 1.00 41.29 147 LYS A CA 1
ATOM 1163 C C . LYS A 1 166 ? 11.099 35.040 38.038 1.00 40.55 147 LYS A C 1
ATOM 1164 O O . LYS A 1 166 ? 11.555 34.664 36.952 1.00 34.82 147 LYS A O 1
ATOM 1166 N N . LYS A 1 167 ? 9.807 35.338 38.203 1.00 40.07 148 LYS A N 1
ATOM 1167 C CA . LYS A 1 167 ? 8.886 35.231 37.077 1.00 42.24 148 LYS A CA 1
ATOM 1168 C C . LYS A 1 167 ? 9.284 36.182 35.956 1.00 40.13 148 LYS A C 1
ATOM 1169 O O . LYS A 1 167 ? 9.168 35.847 34.771 1.00 36.61 148 LYS A O 1
ATOM 1171 N N . MET A 1 168 ? 9.781 37.366 36.316 1.00 36.67 149 MET A N 1
ATOM 1172 C CA . MET A 1 168 ? 10.183 38.349 35.315 1.00 38.62 149 MET A CA 1
ATOM 1173 C C . MET A 1 168 ? 11.457 37.922 34.595 1.00 37.38 149 MET A C 1
ATOM 1174 O O . MET A 1 168 ? 11.627 38.194 33.398 1.00 32.91 149 MET A O 1
ATOM 1179 N N . VAL A 1 169 ? 12.373 37.271 35.311 1.00 32.13 150 VAL A N 1
ATOM 1180 C CA . VAL A 1 169 ? 13.600 36.806 34.674 1.00 32.91 150 VAL A CA 1
ATOM 1181 C C . VAL A 1 169 ? 13.274 35.745 33.632 1.0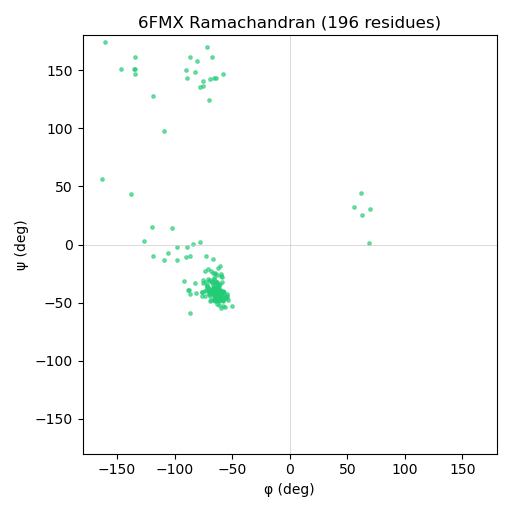0 30.29 150 VAL A C 1
ATOM 1182 O O . VAL A 1 169 ? 13.793 35.771 32.507 1.00 30.24 150 VAL A O 1
ATOM 1186 N N . TYR A 1 170 ? 12.370 34.829 33.971 1.00 28.56 151 TYR A N 1
ATOM 1187 C CA . TYR A 1 170 ? 12.011 33.767 33.039 1.00 31.71 151 TYR A CA 1
ATOM 1188 C C . TYR A 1 170 ? 11.177 34.304 31.882 1.00 31.30 151 TYR A C 1
ATOM 1189 O O . TYR A 1 170 ? 11.281 33.814 30.749 1.00 28.60 151 TYR A O 1
ATOM 1198 N N . ILE A 1 171 ? 10.330 35.298 32.153 1.00 32.76 152 ILE A N 1
ATOM 1199 C CA . ILE A 1 171 ? 9.560 35.921 31.081 1.00 29.83 152 ILE A CA 1
ATOM 1200 C C . ILE A 1 171 ? 10.495 36.586 30.083 1.00 31.12 152 ILE A C 1
ATOM 1201 O O . ILE A 1 171 ? 10.317 36.461 28.866 1.00 31.39 152 ILE A O 1
ATOM 1206 N N . ILE A 1 172 ? 11.529 37.269 30.578 1.00 29.55 153 ILE A N 1
ATOM 1207 C CA . ILE A 1 172 ? 12.507 37.891 29.690 1.00 30.89 153 ILE A CA 1
ATOM 1208 C C . ILE A 1 172 ? 13.196 36.835 28.834 1.00 29.30 153 ILE A C 1
ATOM 1209 O O . ILE A 1 172 ? 13.365 37.010 27.623 1.00 27.24 153 ILE A O 1
ATOM 1214 N N . ALA A 1 173 ? 13.592 35.717 29.448 1.00 28.93 154 ALA A N 1
ATOM 1215 C CA . ALA A 1 173 ? 14.212 34.642 28.682 1.00 27.29 154 ALA A CA 1
ATOM 1216 C C . ALA A 1 173 ? 13.262 34.102 27.619 1.00 27.74 154 ALA A C 1
ATOM 1217 O O . ALA A 1 173 ? 13.675 33.833 26.483 1.00 28.14 154 ALA A O 1
ATOM 1219 N N . GLY A 1 174 ? 11.981 33.957 27.963 1.00 26.92 155 GLY A N 1
ATOM 1220 C CA . GLY A 1 174 ? 11.011 33.473 26.995 1.00 27.58 155 GLY A CA 1
ATOM 1221 C C . GLY A 1 174 ? 10.758 34.467 25.873 1.00 28.71 155 GLY A C 1
ATOM 1222 O O . GLY A 1 174 ? 10.645 34.088 24.707 1.00 27.01 155 GLY A O 1
ATOM 1223 N N . VAL A 1 175 ? 10.664 35.755 26.213 1.00 27.88 156 VAL A N 1
ATOM 1224 C CA . VAL A 1 175 ? 10.471 36.776 25.184 1.00 28.69 156 VAL A CA 1
ATOM 1225 C C . VAL A 1 175 ? 11.650 36.786 24.221 1.00 28.00 156 VAL A C 1
ATOM 1226 O O . VAL A 1 175 ? 11.472 36.873 22.998 1.00 26.79 156 VAL A O 1
ATOM 1230 N N . ILE A 1 176 ? 12.873 36.711 24.752 1.00 27.08 157 ILE A N 1
ATOM 1231 C CA . ILE A 1 176 ? 14.060 36.736 23.901 1.00 24.68 157 ILE A CA 1
ATOM 1232 C C . ILE A 1 176 ? 14.055 35.541 22.949 1.00 28.32 157 ILE A C 1
ATOM 1233 O O . ILE A 1 176 ? 14.259 35.685 21.738 1.00 25.85 157 ILE A O 1
ATOM 1238 N N . ALA A 1 177 ? 13.817 34.345 23.487 1.00 25.79 158 ALA A N 1
ATOM 1239 C CA . ALA A 1 177 ? 13.829 33.146 22.649 1.00 26.21 158 ALA A CA 1
ATOM 1240 C C . ALA A 1 177 ? 12.751 33.218 21.573 1.00 26.17 158 ALA A C 1
ATOM 1241 O O . ALA A 1 177 ? 13.003 32.893 20.407 1.00 25.77 158 ALA A O 1
ATOM 1243 N N . VAL A 1 178 ? 11.540 33.639 21.949 1.00 24.35 159 VAL A N 1
ATOM 1244 C CA . VAL A 1 178 ? 10.459 33.759 20.977 1.00 26.47 159 VAL A CA 1
ATOM 1245 C C . VAL A 1 178 ? 10.840 34.748 19.882 1.00 25.41 159 VAL A C 1
ATOM 1246 O O . VAL A 1 178 ? 10.624 34.494 18.688 1.00 26.47 159 VAL A O 1
ATOM 1250 N N . LEU A 1 179 ? 11.427 35.884 20.271 1.00 25.24 160 LEU A N 1
ATOM 1251 C CA . LEU A 1 179 ? 11.817 36.894 19.290 1.00 26.67 160 LEU A CA 1
ATOM 1252 C C . LEU A 1 179 ? 12.894 36.366 18.352 1.00 25.78 160 LEU A C 1
ATOM 1253 O O . LEU A 1 179 ? 12.862 36.634 17.147 1.00 27.08 160 LEU A O 1
ATOM 1258 N N . VAL A 1 180 ? 13.867 35.623 18.888 1.00 26.00 161 VAL A N 1
ATOM 1259 C CA . VAL A 1 180 ? 14.877 35.020 18.025 1.00 25.45 161 VAL A CA 1
ATOM 1260 C C . VAL A 1 180 ? 14.213 34.099 17.012 1.00 27.13 161 VAL A C 1
ATOM 1261 O O . VAL A 1 180 ? 14.490 34.171 15.806 1.00 26.19 161 VAL A O 1
ATOM 1265 N N . GLY A 1 181 ? 13.311 33.231 17.476 1.00 24.20 162 GLY A N 1
ATOM 1266 C CA . GLY A 1 181 ? 12.608 32.352 16.553 1.00 24.72 162 GLY A CA 1
ATOM 1267 C C . GLY A 1 181 ? 11.804 33.113 15.511 1.00 24.99 162 GLY A C 1
ATOM 1268 O O . GLY A 1 181 ? 11.819 32.772 14.327 1.00 25.75 162 GLY A O 1
ATOM 1269 N N . ILE A 1 182 ? 11.079 34.150 15.941 1.00 25.74 163 ILE A N 1
ATOM 1270 C CA . ILE A 1 182 ? 10.309 34.964 14.998 1.00 26.62 163 ILE A CA 1
ATOM 1271 C C . ILE A 1 182 ? 11.230 35.540 13.931 1.00 26.71 163 ILE A C 1
ATOM 1272 O O . ILE A 1 182 ? 10.893 35.575 12.740 1.00 27.42 163 ILE A O 1
ATOM 1277 N N . SER A 1 183 ? 12.419 35.980 14.354 1.00 27.13 164 SER A N 1
ATOM 1278 C CA . SER A 1 183 ? 13.367 36.620 13.449 1.00 28.43 164 SER A CA 1
ATOM 1279 C C . SER A 1 183 ? 13.869 35.660 12.377 1.00 26.29 164 SER A C 1
ATOM 1280 O O . SER A 1 183 ? 14.118 36.085 11.249 1.00 25.86 164 SER A O 1
ATOM 1283 N N . ARG A 1 184 ? 14.016 34.366 12.692 1.00 23.83 165 ARG A N 1
ATOM 1284 C CA . ARG A 1 184 ? 14.446 33.423 11.660 1.00 24.29 165 ARG A CA 1
ATOM 1285 C C . ARG A 1 184 ? 13.392 33.265 10.575 1.00 24.63 165 ARG A C 1
ATOM 1286 O O . ARG A 1 184 ? 13.732 33.075 9.401 1.00 24.19 165 ARG A O 1
ATOM 1294 N N . VAL A 1 185 ? 12.113 33.333 10.941 1.00 24.67 166 VAL A N 1
ATOM 1295 C CA . VAL A 1 185 ? 11.065 33.262 9.931 1.00 25.37 166 VAL A CA 1
ATOM 1296 C C . VAL A 1 185 ? 10.964 34.587 9.185 1.00 24.99 166 VAL A C 1
ATOM 1297 O O . VAL A 1 185 ? 10.879 34.615 7.952 1.00 25.20 166 VAL A O 1
ATOM 1301 N N . TYR A 1 186 ? 10.995 35.701 9.921 1.00 26.10 167 TYR A N 1
ATOM 1302 C CA . TYR A 1 186 ? 11.001 37.030 9.309 1.00 26.30 167 TYR A CA 1
ATOM 1303 C C . TYR A 1 186 ? 12.123 37.176 8.285 1.00 23.62 167 TYR A C 1
ATOM 1304 O O . TYR A 1 186 ? 11.913 37.699 7.182 1.00 23.78 167 TYR A O 1
ATOM 1313 N N . LEU A 1 187 ? 13.336 36.780 8.657 1.00 23.58 168 LEU A N 1
ATOM 1314 C CA . LEU A 1 187 ? 14.501 36.955 7.799 1.00 23.79 168 LEU A CA 1
ATOM 1315 C C . LEU A 1 187 ? 14.578 35.920 6.682 1.00 26.06 168 LEU A C 1
ATOM 1316 O O . LEU A 1 187 ? 15.550 35.928 5.917 1.00 24.90 168 LEU A O 1
ATOM 1321 N N . GLY A 1 188 ? 13.596 35.030 6.584 1.00 25.09 169 GLY A N 1
ATOM 1322 C CA . GLY A 1 188 ? 13.507 34.128 5.453 1.00 26.29 169 GLY A CA 1
ATOM 1323 C C . GLY A 1 188 ? 14.568 33.052 5.372 1.00 26.84 169 GLY A C 1
ATOM 1324 O O . GLY A 1 188 ? 14.910 32.613 4.266 1.00 24.36 169 GLY A O 1
ATOM 1325 N N . VAL A 1 189 ? 15.082 32.583 6.510 1.00 25.87 170 VAL A N 1
ATOM 1326 C CA . VAL A 1 189 ? 16.083 31.521 6.513 1.00 25.29 170 VAL A CA 1
ATOM 1327 C C . VAL A 1 189 ? 15.622 30.270 7.247 1.00 26.25 170 VAL A C 1
ATOM 1328 O O . VAL A 1 189 ? 16.290 29.232 7.149 1.00 26.43 170 VAL A O 1
ATOM 1332 N N . HIS A 1 190 ? 14.502 30.324 7.955 1.00 23.52 171 HIS A N 1
ATOM 1333 C CA . HIS A 1 190 ? 13.922 29.127 8.527 1.00 25.85 171 HIS A CA 1
ATOM 1334 C C . HIS A 1 190 ? 12.428 29.144 8.270 1.00 24.93 171 HIS A C 1
ATOM 1335 O O . HIS A 1 190 ? 11.807 30.211 8.166 1.00 24.89 171 HIS A O 1
ATOM 1342 N N . PHE A 1 191 ? 11.863 27.948 8.176 1.00 22.44 172 PHE A N 1
ATOM 1343 C CA . PHE A 1 191 ? 10.426 27.779 8.245 1.00 22.65 172 PHE A CA 1
ATOM 1344 C C . PHE A 1 191 ? 9.980 27.803 9.702 1.00 23.92 172 PHE A C 1
ATOM 1345 O O . PHE A 1 191 ? 10.754 27.516 10.619 1.00 26.39 172 PHE A O 1
ATOM 1353 N N . VAL A 1 192 ? 8.699 28.114 9.905 1.00 21.51 173 VAL A N 1
ATOM 1354 C CA . VAL A 1 192 ? 8.139 28.095 11.252 1.00 23.39 173 VAL A CA 1
ATOM 1355 C C . VAL A 1 192 ? 8.386 26.743 11.915 1.00 23.33 173 VAL A C 1
ATOM 1356 O O . VAL A 1 192 ? 8.754 26.671 13.093 1.00 24.21 173 VAL A O 1
ATOM 1360 N N . THR A 1 193 ? 8.209 25.650 11.170 1.00 22.10 174 THR A N 1
ATOM 1361 C CA . THR A 1 193 ? 8.392 24.341 11.793 1.00 23.69 174 THR A CA 1
ATOM 1362 C C . THR A 1 193 ? 9.844 24.086 12.177 1.00 25.12 174 THR A C 1
ATOM 1363 O O . THR A 1 193 ? 10.099 23.373 13.158 1.00 24.67 174 THR A O 1
ATOM 1367 N N . ASP A 1 194 ? 10.809 24.625 11.418 1.00 23.33 175 ASP A N 1
ATOM 1368 C CA . ASP A 1 194 ? 12.198 24.571 11.869 1.00 24.11 175 ASP A CA 1
ATOM 1369 C C . ASP A 1 194 ? 12.349 25.240 13.226 1.00 23.67 175 ASP A C 1
ATOM 1370 O O . ASP A 1 194 ? 13.105 24.767 14.085 1.00 23.39 175 ASP A O 1
ATOM 1375 N N . VAL A 1 195 ? 11.662 26.369 13.413 1.00 22.83 176 VAL A N 1
ATOM 1376 C CA . VAL A 1 195 ? 11.767 27.128 14.655 1.00 22.75 176 VAL A CA 1
ATOM 1377 C C . VAL A 1 195 ? 11.128 26.358 15.804 1.00 24.17 176 VAL A C 1
ATOM 1378 O O . VAL A 1 195 ? 11.711 26.229 16.889 1.00 24.48 176 VAL A O 1
ATOM 1382 N N . LEU A 1 196 ? 9.908 25.854 15.589 1.00 22.91 177 LEU A N 1
ATOM 1383 C CA . LEU A 1 196 ? 9.233 25.081 16.627 1.00 25.29 177 LEU A CA 1
ATOM 1384 C C . LEU A 1 196 ? 10.024 23.826 16.981 1.00 25.84 177 LEU A C 1
ATOM 1385 O O . LEU A 1 196 ? 10.112 23.455 18.156 1.00 24.93 177 LEU A O 1
ATOM 1390 N N . GLY A 1 197 ? 10.608 23.161 15.979 1.00 24.31 178 GLY A N 1
ATOM 1391 C CA . GLY A 1 197 ? 11.447 22.006 16.260 1.00 25.84 178 GLY A CA 1
ATOM 1392 C C . GLY A 1 197 ? 12.639 22.349 17.130 1.00 24.95 178 GLY A C 1
ATOM 1393 O O . GLY A 1 197 ? 12.967 21.617 18.067 1.00 25.02 178 GLY A O 1
ATOM 1394 N N . GLY A 1 198 ? 13.306 23.468 16.833 1.00 26.23 179 GLY A N 1
ATOM 1395 C CA . GLY A 1 198 ? 14.432 23.885 17.651 1.00 27.08 179 GLY A CA 1
ATOM 1396 C C . GLY A 1 198 ? 14.005 24.351 19.028 1.00 26.60 179 GLY A C 1
ATOM 1397 O O . GLY A 1 198 ? 14.672 24.055 20.026 1.00 27.21 179 GLY A O 1
ATOM 1398 N N . PHE A 1 199 ? 12.892 25.092 19.105 1.00 26.03 180 PHE A N 1
ATOM 1399 C CA . PHE A 1 199 ? 12.304 25.461 20.391 1.00 25.10 180 PHE A CA 1
ATOM 1400 C C . PHE A 1 199 ? 12.140 24.242 21.288 1.00 27.11 180 PHE A C 1
ATOM 1401 O O . PHE A 1 199 ? 12.588 24.234 22.440 1.00 27.77 180 PHE A O 1
ATOM 1409 N N . SER A 1 200 ? 11.487 23.203 20.770 1.00 26.83 181 SER A N 1
ATOM 1410 C CA . SER A 1 200 ? 11.125 22.074 21.620 1.00 28.81 181 SER A CA 1
ATOM 1411 C C . SER A 1 200 ? 12.349 21.346 22.155 1.00 27.00 181 SER A C 1
ATOM 1412 O O . SER A 1 200 ? 12.347 20.922 23.318 1.00 27.37 181 SER A O 1
ATOM 1415 N N . LEU A 1 201 ? 13.406 21.209 21.355 1.00 23.04 182 LEU A N 1
ATOM 1416 C CA . LEU A 1 201 ? 14.586 20.495 21.832 1.00 25.94 182 LEU A CA 1
ATOM 1417 C C . LEU A 1 201 ? 15.514 21.353 22.692 1.00 27.77 182 LEU A C 1
ATOM 1418 O O . LEU A 1 201 ? 16.147 20.822 23.611 1.00 24.02 182 LEU A O 1
ATOM 1423 N N . GLY A 1 202 ? 15.622 22.654 22.422 1.00 23.96 183 GLY A N 1
ATOM 1424 C CA . GLY A 1 202 ? 16.353 23.518 23.332 1.00 26.81 183 GLY A CA 1
ATOM 1425 C C . GLY A 1 202 ? 15.695 23.585 24.695 1.00 25.91 183 GLY A C 1
ATOM 1426 O O . GLY A 1 202 ? 16.370 23.530 25.729 1.00 24.76 183 GLY A O 1
ATOM 1427 N N . LEU A 1 203 ? 14.364 23.699 24.720 1.00 25.45 184 LEU A N 1
ATOM 1428 C CA . LEU A 1 203 ? 13.626 23.691 25.978 1.00 25.73 184 LEU A CA 1
ATOM 1429 C C . LEU A 1 203 ? 13.775 22.353 26.694 1.00 27.37 184 LEU A C 1
ATOM 1430 O O . LEU A 1 203 ? 13.884 22.304 27.926 1.00 28.70 184 LEU A O 1
ATOM 1435 N N . LEU A 1 204 ? 13.780 21.257 25.933 1.00 24.62 185 LEU A N 1
ATOM 1436 C CA . LEU A 1 204 ? 14.017 19.942 26.518 1.00 26.01 185 LEU A CA 1
ATOM 1437 C C . LEU A 1 204 ? 15.360 19.896 27.240 1.00 27.93 185 LEU A C 1
ATOM 1438 O O . LEU A 1 204 ? 15.451 19.423 28.379 1.00 27.14 185 LEU A O 1
ATOM 1443 N N . LEU A 1 205 ? 16.424 20.379 26.585 1.00 26.93 186 LEU A N 1
ATOM 1444 C CA . LEU A 1 205 ? 17.743 20.375 27.214 1.00 24.97 186 LEU A CA 1
ATOM 1445 C C . LEU A 1 205 ? 17.777 21.254 28.454 1.00 26.88 186 LEU A C 1
ATOM 1446 O O . LEU A 1 205 ? 18.450 20.912 29.436 1.00 26.76 186 LEU A O 1
ATOM 1451 N N . PHE A 1 206 ? 17.067 22.386 28.421 1.00 24.37 187 PHE A N 1
ATOM 1452 C CA . PHE A 1 206 ? 16.926 23.222 29.608 1.00 25.13 187 PHE A CA 1
ATOM 1453 C C . PHE A 1 206 ? 16.312 22.441 30.764 1.00 27.26 187 PHE A C 1
ATOM 1454 O O . PHE A 1 206 ? 16.855 22.421 31.878 1.00 27.87 187 PHE A O 1
ATOM 1462 N N . PHE A 1 207 ? 15.162 21.804 30.523 1.00 28.10 188 PHE A N 1
ATOM 1463 C CA . PHE A 1 207 ? 14.497 21.078 31.600 1.00 28.38 188 PHE A CA 1
ATOM 1464 C C . PHE A 1 207 ? 15.369 19.948 32.121 1.00 28.35 188 PHE A C 1
ATOM 1465 O O . PHE A 1 207 ? 15.358 19.647 33.323 1.00 29.25 188 PHE A O 1
ATOM 1473 N N . LEU A 1 208 ? 16.147 19.319 31.239 1.00 28.16 189 LEU A N 1
ATOM 1474 C CA . LEU A 1 208 ? 17.026 18.242 31.684 1.00 30.80 189 LEU A CA 1
ATOM 1475 C C . LEU A 1 208 ? 18.111 18.756 32.623 1.00 31.07 189 LEU A C 1
ATOM 1476 O O . LEU A 1 208 ? 18.366 18.153 33.675 1.00 28.66 189 LEU A O 1
ATOM 1481 N N . VAL A 1 209 ? 18.765 19.862 32.259 1.00 28.34 190 VAL A N 1
ATOM 1482 C CA . VAL A 1 209 ? 19.859 20.367 33.081 1.00 28.89 190 VAL A CA 1
ATOM 1483 C C . VAL A 1 209 ? 19.322 21.010 34.360 1.00 29.94 190 VAL A C 1
ATOM 1484 O O . VAL A 1 209 ? 19.957 20.910 35.416 1.00 29.47 190 VAL A O 1
ATOM 1488 N N . LYS A 1 210 ? 18.135 21.625 34.306 1.00 27.86 191 LYS A N 1
ATOM 1489 C CA . LYS A 1 210 ? 17.505 22.135 35.523 1.00 28.55 191 LYS A CA 1
ATOM 1490 C C . LYS A 1 210 ? 17.129 20.995 36.465 1.00 31.65 191 LYS A C 1
ATOM 1491 O O . LYS A 1 210 ? 17.416 21.046 37.666 1.00 27.64 191 LYS A O 1
ATOM 1497 N N . GLY A 1 211 ? 16.486 19.953 35.932 1.00 29.55 192 GLY A N 1
ATOM 1498 C CA . GLY A 1 211 ? 16.122 18.815 36.765 1.00 28.91 192 GLY A CA 1
ATOM 1499 C C . GLY A 1 211 ? 17.322 18.146 37.405 1.00 31.55 192 GLY A C 1
ATOM 1500 O O . GLY A 1 211 ? 17.274 17.743 38.575 1.00 29.23 192 GLY A O 1
ATOM 1501 N N . PHE A 1 212 ? 18.417 18.016 36.650 1.00 27.96 193 PHE A N 1
ATOM 1502 C CA . PHE A 1 212 ? 19.647 17.451 37.192 1.00 30.17 193 PHE A CA 1
ATOM 1503 C C . PHE A 1 212 ? 20.206 18.316 38.315 1.00 31.29 193 PHE A C 1
ATOM 1504 O O . PHE A 1 212 ? 20.533 17.819 39.396 1.00 25.28 193 PHE A O 1
ATOM 1512 N N . ASP A 1 213 ? 20.347 19.615 38.057 1.00 27.72 194 ASP A N 1
ATOM 1513 C CA . ASP A 1 213 ? 20.940 20.503 39.047 1.00 28.64 194 ASP A CA 1
ATOM 1514 C C . ASP A 1 213 ? 20.130 20.508 40.335 1.00 29.80 194 ASP A C 1
ATOM 1515 O O . ASP A 1 213 ? 20.689 20.542 41.437 1.00 29.86 194 ASP A O 1
ATOM 1520 N N . GLU A 1 214 ? 18.806 20.484 40.216 1.00 28.92 195 GLU A N 1
ATOM 1521 C CA . GLU A 1 214 ? 17.974 20.480 41.408 1.00 29.64 195 GLU A CA 1
ATOM 1522 C C . GLU A 1 214 ? 18.056 19.141 42.123 1.00 32.54 195 GLU A C 1
ATOM 1523 O O . GLU A 1 214 ? 18.073 19.089 43.360 1.00 30.39 195 GLU A O 1
ATOM 1529 N N . LYS A 1 215 ? 18.143 18.053 41.355 1.00 29.58 196 LYS A N 1
ATOM 1530 C CA . LYS A 1 215 ? 18.196 16.719 41.944 1.00 28.76 196 LYS A CA 1
ATOM 1531 C C . LYS A 1 215 ? 19.436 16.539 42.813 1.00 28.36 196 LYS A C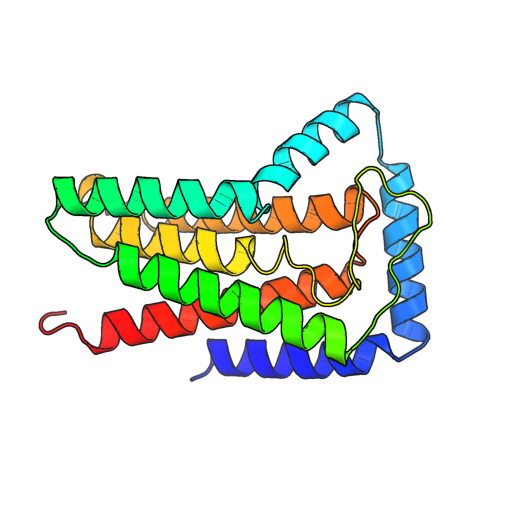 1
ATOM 1532 O O . LYS A 1 215 ? 19.378 15.889 43.863 1.00 30.51 196 LYS A O 1
ATOM 1538 N N . ILE A 1 216 ? 20.575 17.107 42.397 1.00 27.04 197 ILE A N 1
ATOM 1539 C CA . ILE A 1 216 ? 21.815 16.887 43.139 1.00 27.09 197 ILE A CA 1
ATOM 1540 C C . ILE A 1 216 ? 21.988 17.828 44.318 1.00 27.94 197 ILE A C 1
ATOM 1541 O O . ILE A 1 216 ? 23.010 17.745 45.010 1.00 27.42 197 ILE A O 1
ATOM 1546 N N . LYS A 1 217 ? 21.033 18.719 44.572 1.00 26.47 198 LYS A N 1
ATOM 1547 C CA . LYS A 1 217 ? 21.161 19.612 45.716 1.00 28.90 198 LYS A CA 1
ATOM 1548 C C . LYS A 1 217 ? 21.106 18.813 47.008 1.00 28.80 198 LYS A C 1
ATOM 1549 O O . LYS A 1 217 ? 20.376 17.828 47.119 1.00 28.24 198 LYS A O 1
ATOM 1555 N N . ARG A 1 218 ? 21.899 19.238 47.982 1.00 26.00 199 ARG A N 1
ATOM 1556 C CA . ARG A 1 218 ? 21.959 18.551 49.262 1.00 27.22 199 ARG A CA 1
ATOM 1557 C C . ARG A 1 218 ? 21.084 19.207 50.315 1.00 27.04 199 ARG A C 1
ATOM 1558 O O . ARG A 1 218 ? 20.830 18.600 51.367 1.00 27.46 199 ARG A O 1
ATOM 1566 N N . PHE A 1 219 ? 20.615 20.422 50.032 1.00 27.27 200 PHE A N 1
ATOM 1567 C CA . PHE A 1 219 ? 19.589 21.123 50.786 1.00 28.06 200 PHE A CA 1
ATOM 1568 C C . PHE A 1 219 ? 18.601 21.711 49.792 1.00 31.42 200 PHE A C 1
ATOM 1569 O O . PHE A 1 219 ? 18.977 22.088 48.681 1.00 33.10 200 PHE A O 1
ATOM 1577 N N . ARG A 1 220 ? 17.335 21.779 50.180 1.00 31.85 201 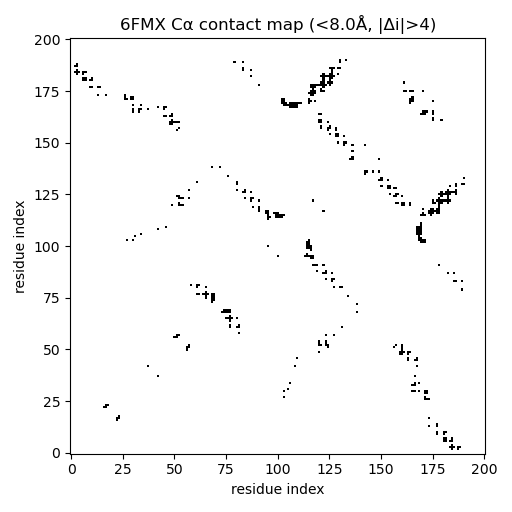ARG A N 1
ATOM 1578 C CA . ARG A 1 220 ? 16.326 22.291 49.257 1.00 39.86 201 ARG A CA 1
ATOM 1579 C C . ARG A 1 220 ? 16.471 23.797 49.096 1.00 43.94 201 ARG A C 1
ATOM 1580 O O . ARG A 1 220 ? 17.081 24.456 49.935 1.00 43.26 201 ARG A O 1
#

GO terms:
  GO:0005886 plasma membrane (C, EXP)

InterPro domains:
  IPR000326 Phosphatidic acid phosphatase type 2/haloperoxidase [PF01569] (79-192)
  IPR000326 Phosphatidic acid phosphatase type 2/haloperoxidase [SM00014] (77-191)
  IPR036938 Phosphatidic acid phosphatase type 2/haloperoxidase superfamily [SSF48317] (7-197)

Solvent-accessible surface area: 10817 Å² total; per-residue (Å²): 161,176,80,20,75,49,33,98,91,84,7,83,120,14,16,66,24,7,125,63,112,78,38,77,56,52,4,67,60,83,6,96,57,19,52,155,111,36,94,102,165,32,34,138,73,23,58,44,34,9,90,58,0,13,37,83,57,0,85,63,39,2,75,116,31,8,46,38,4,87,174,133,118,75,18,170,18,10,93,40,2,60,122,12,12,37,66,0,86,113,57,2,113,79,19,24,98,180,27,100,28,110,21,10,93,86,29,64,73,37,155,49,99,51,74,0,0,0,0,5,40,0,0,1,0,4,0,2,16,11,2,13,2,12,0,40,42,63,16,25,73,137,26,71,107,106,36,74,101,22,70,93,92,5,31,77,40,7,76,62,0,0,82,0,11,13,7,0,4,1,2,19,40,12,0,8,70,0,0,39,3,6,0,57,20,13,11,54,93,17,53,37,110,3,75,172,93,86,224,178,282

Nearest PDB structures (foldseek):
  5jki-assembly1_A  TM=1.003E+00  e=1.093E-27  Bacillus subtilis subsp. subtilis str. 168
  8bm3-assembly4_D  TM=6.389E-01  e=1.163E-03  Escherichia coli K-12
  9jq0-assembly1_A  TM=6.352E-01  e=3.315E-02  Klebsiella pneumoniae 342
  1qhb-assembly1_A  TM=6.898E-01  e=3.573E+00  Corallina officinalis
  8q20-assembly1_A  TM=6.303E-01  e=3.943E+00  Acaryochloris marina

B-factor: mean 34.74, std 9.57, range [21.12, 80.19]

Foldseek 3Di:
DPQLVVLVVVLVVLLVCCPDVVVVVVLLVLLVVLQVPDDPVVLVVLVVLLVVLDPVVLVVVLVVLQVVLCVQPVDNCSVVLVVLLVVLVVVQQVVQVVSQADWSPPAAQDDDDGGAAQPSSLLSLLQNQQLSLLVCVVRPVVCVVVSVVSNVVSVVSSVSNLVSCSSRRGYTNSSNSSSNSNSNSSNVVSSVVVVVPDPPD